Protein AF-0000000079732395 (afdb_homodimer)

Sequence (234 aa):
MSAHPSTSKRAVERDDATDLSASEFLDLFGDEYTRQVFEVVAEQPRSGRAVAEAADISRTTAYRRLNDLRDVGLVRSEITLCRDGHHREQFEAVSTSFSISLDGDGIETRVRDGGRSMSAHPSTSKRAVERDDATDLSASEFLDLFGDEYTRQVFEVVAEQPRSGRAVAEAADISRTTAYRRLNDLRDVGLVRSEITLCRDGHHREQFEAVSTSFSISLDGDGIETRVRDGGRS

Foldseek 3Di:
DPPPPPPPPPPPPCLCFLPQWPVNVCVLVVDPLLVLLQVQQAVDKDFLVVSCVNSVHDSVSSVVSQVSCVVSPQKDWDWDQDPVRDTTIIIHGFDWDKDWDDDPVHTGIDIGRPPDD/DPPPPPPPPPPPPCLCFLPQWPVNVCVLVVDPLLVLLQVQQAVDKDFLVVSCVNSVHDSVSSVVSQVSCVVSPQKDWDWDQDPVRDTTIIIHGFDWDKDWDDDPVHTGIDIGRPPDD

Nearest PDB structures (foldseek):
  2p4w-assembly1_A  TM=8.153E-01  e=2.182E-05  Pyrococcus furiosus
  3r0a-assembly1_A  TM=7.841E-01  e=1.670E-03  Methanosarcina mazei
  4omz-assembly2_C  TM=8.771E-01  e=2.873E-03  Sinorhizobium fredii
  2cwe-assembly1_A  TM=8.323E-01  e=6.678E-03  Pyrococcus horikoshii OT3
  4zzl-assembly1_A  TM=7.409E-01  e=7.001E-02  Pseudomonas aeruginosa

Secondary structure (DSSP, 8-state):
---------------------HHHHHHHHTSHHHHHHHHHHHHS-EEHHHHHHHHTS-HHHHHHHHHHHHHTTSEEEEEEE-TTS-EEEEEEEPPEEEEEEEETTEEEEEEEE----/---------------------HHHHHHHHTSHHHHHHHHHHHHS-EEHHHHHHHHTS-HHHHHHHHHHHHHTTSEEEEEEE-TTS-EEEEEEEPPEEEEEEEETTEEEEEEEE----

InterPro domains:
  IPR011991 ArsR-like helix-turn-helix domain [cd00090] (26-78)
  IPR036388 Winged helix-like DNA-binding domain superfamily [G3DSA:1.10.10.10] (21-105)
  IPR036390 Winged helix DNA-binding domain superfamily [SSF46785] (20-79)

pLDDT: mean 83.99, std 19.86, range [33.97, 98.75]

Solvent-accessible surface area (backbone atoms only — not comparable to full-atom values): 12870 Å² total; per-residue (Å²): 135,81,77,71,76,78,74,72,71,67,71,67,70,71,70,72,28,55,85,64,46,40,66,58,48,31,53,51,50,34,32,65,66,39,45,43,50,46,43,55,22,23,66,42,72,32,32,58,65,54,44,8,62,75,60,70,50,51,55,69,60,36,46,53,42,50,48,57,35,32,74,63,59,45,26,46,72,46,78,39,80,40,95,87,70,47,74,41,61,30,32,32,50,45,47,32,32,39,34,38,38,36,35,65,92,28,77,44,52,48,54,46,54,53,66,87,120,135,81,77,71,76,76,76,72,74,70,71,66,70,71,69,71,29,56,86,64,46,40,67,58,49,29,54,51,50,34,32,64,64,38,46,44,50,47,44,54,22,23,66,42,71,34,33,56,64,56,43,8,60,74,57,70,49,52,53,69,60,37,44,52,44,49,48,56,36,32,74,63,60,45,26,47,72,48,80,38,81,40,95,87,70,47,75,42,59,28,32,32,49,45,49,33,33,38,31,38,39,37,37,65,91,29,77,44,54,47,52,47,51,54,65,87,121

Structure (mmCIF, N/CA/C/O backbone):
data_AF-0000000079732395-model_v1
#
loop_
_entity.id
_entity.type
_entity.pdbx_description
1 polymer 'ArsR family transcriptional regulator'
#
loop_
_atom_site.group_PDB
_atom_site.id
_atom_site.type_symbol
_atom_site.label_atom_id
_atom_site.label_alt_id
_atom_site.label_comp_id
_atom_site.label_asym_id
_atom_site.label_entity_id
_atom_site.label_seq_id
_atom_site.pdbx_PDB_ins_code
_atom_site.Cartn_x
_atom_site.Cartn_y
_atom_site.Cartn_z
_atom_site.occupancy
_atom_site.B_iso_or_equiv
_atom_site.auth_seq_id
_atom_site.auth_comp_id
_atom_site.auth_asym_id
_atom_site.auth_atom_id
_atom_site.pdbx_PDB_model_num
ATOM 1 N N . MET A 1 1 ? -50.312 27.359 -14.508 1 39.81 1 MET A N 1
ATOM 2 C CA . MET A 1 1 ? -49.344 27.312 -13.406 1 39.81 1 MET A CA 1
ATOM 3 C C . MET A 1 1 ? -48.281 26.25 -13.648 1 39.81 1 MET A C 1
ATOM 5 O O . MET A 1 1 ? -48.594 25.047 -13.602 1 39.81 1 MET A O 1
ATOM 9 N N . SER A 1 2 ? -47.312 26.516 -14.578 1 40.66 2 SER A N 1
ATOM 10 C CA . SER A 1 2 ? -46.219 25.734 -15.141 1 40.66 2 SER A CA 1
ATOM 11 C C . SER A 1 2 ? -45.219 25.328 -14.062 1 40.66 2 SER A C 1
ATOM 13 O O . SER A 1 2 ? -44.594 26.188 -13.445 1 40.66 2 SER A O 1
ATOM 15 N N . ALA A 1 3 ? -45.562 24.328 -13.25 1 48.03 3 ALA A N 1
ATOM 16 C CA . ALA A 1 3 ? -44.656 23.75 -12.266 1 48.03 3 ALA A CA 1
ATOM 17 C C . ALA A 1 3 ? -43.281 23.438 -12.883 1 48.03 3 ALA A C 1
ATOM 19 O O . ALA A 1 3 ? -43.219 22.688 -13.859 1 48.03 3 ALA A O 1
ATOM 20 N N . HIS A 1 4 ? -42.406 24.516 -12.898 1 51.91 4 HIS A N 1
ATOM 21 C CA . HIS A 1 4 ? -41.031 24.297 -13.352 1 51.91 4 HIS A CA 1
ATOM 22 C C . HIS A 1 4 ? -40.406 23.094 -12.672 1 51.91 4 HIS A C 1
ATOM 24 O O . HIS A 1 4 ? -40.5 22.938 -11.453 1 51.91 4 HIS A O 1
ATOM 30 N N . PRO A 1 5 ? -40.312 21.906 -13.305 1 50.19 5 PRO A N 1
ATOM 31 C CA . PRO A 1 5 ? -39.656 20.766 -12.664 1 50.19 5 PRO A CA 1
ATOM 32 C C . PRO A 1 5 ? -38.312 21.125 -12.023 1 50.19 5 PRO A C 1
ATOM 34 O O . PRO A 1 5 ? -37.625 22.031 -12.492 1 50.19 5 PRO A O 1
ATOM 37 N N . SER A 1 6 ? -38.281 21.312 -10.656 1 46.28 6 SER A N 1
ATOM 38 C CA . SER A 1 6 ? -37.062 21.438 -9.883 1 46.28 6 SER A CA 1
ATOM 39 C C . SER A 1 6 ? -35.969 20.5 -10.398 1 46.28 6 SER A C 1
ATOM 41 O O . SER A 1 6 ? -36.156 19.281 -10.414 1 46.28 6 SER A O 1
ATOM 43 N N . THR A 1 7 ? -35.312 20.844 -11.5 1 42.81 7 THR A N 1
ATOM 44 C CA . THR A 1 7 ? -34.125 20.109 -11.898 1 42.81 7 THR A CA 1
ATOM 45 C C . THR A 1 7 ? -33.219 19.844 -10.688 1 42.81 7 THR A C 1
ATOM 47 O O . THR A 1 7 ? -32.75 20.797 -10.062 1 42.81 7 THR A O 1
ATOM 50 N N . SER A 1 8 ? -33.562 18.875 -9.859 1 45.22 8 SER A N 1
ATOM 51 C CA . SER A 1 8 ? -32.688 18.391 -8.812 1 45.22 8 SER A CA 1
ATOM 52 C C . SER A 1 8 ? -31.234 18.375 -9.281 1 45.22 8 SER A C 1
ATOM 54 O O . SER A 1 8 ? -30.906 17.688 -10.258 1 45.22 8 SER A O 1
ATOM 56 N N . LYS A 1 9 ? -30.594 19.531 -9.336 1 40.88 9 LYS A N 1
ATOM 57 C CA . LYS A 1 9 ? -29.141 19.531 -9.484 1 40.88 9 LYS A CA 1
ATOM 58 C C . LYS A 1 9 ? -28.5 18.375 -8.703 1 40.88 9 LYS A C 1
ATOM 60 O O . LYS A 1 9 ? -28.609 18.312 -7.477 1 40.88 9 LYS A O 1
ATOM 65 N N . ARG A 1 10 ? -28.734 17.203 -9.156 1 35.31 10 ARG A N 1
ATOM 66 C CA . ARG A 1 10 ? -27.922 16.141 -8.578 1 35.31 10 ARG A CA 1
ATOM 67 C C . ARG A 1 10 ? -26.516 16.625 -8.25 1 35.31 10 ARG A C 1
ATOM 69 O O . ARG A 1 10 ? -25.797 17.078 -9.133 1 35.31 10 ARG A O 1
ATOM 76 N N . ALA A 1 11 ? -26.25 17.328 -7.094 1 39.06 11 ALA A N 1
ATOM 77 C CA . ALA A 1 11 ? -24.891 17.562 -6.582 1 39.06 11 ALA A CA 1
ATOM 78 C C . ALA A 1 11 ? -23.922 16.484 -7.098 1 39.06 11 ALA A C 1
ATOM 80 O O . ALA A 1 11 ? -24.125 15.297 -6.863 1 39.06 11 ALA A O 1
ATOM 81 N N . VAL A 1 12 ? -23.641 16.578 -8.328 1 36.03 12 VAL A N 1
ATOM 82 C CA . VAL A 1 12 ? -22.516 15.75 -8.734 1 36.03 12 VAL A CA 1
ATOM 83 C C . VAL A 1 12 ? -21.516 15.633 -7.578 1 36.03 12 VAL A C 1
ATOM 85 O O . VAL A 1 12 ? -21.031 16.641 -7.062 1 36.03 12 VAL A O 1
ATOM 88 N N . GLU A 1 13 ? -21.859 14.891 -6.488 1 42.84 13 GLU A N 1
ATOM 89 C CA . GLU A 1 13 ? -20.766 14.555 -5.582 1 42.84 13 GLU A CA 1
ATOM 90 C C . GLU A 1 13 ? -19.406 14.664 -6.285 1 42.84 13 GLU A C 1
ATOM 92 O O . GLU A 1 13 ? -19.203 14.047 -7.328 1 42.84 13 GLU A O 1
ATOM 97 N N . ARG A 1 14 ? -19.078 15.875 -6.668 1 38.56 14 ARG A N 1
ATOM 98 C CA . ARG A 1 14 ? -17.703 15.992 -7.141 1 38.56 14 ARG A CA 1
ATOM 99 C C . ARG A 1 14 ? -16.797 14.977 -6.453 1 38.56 14 ARG A C 1
ATOM 101 O O . ARG A 1 14 ? -16.719 14.938 -5.223 1 38.56 14 ARG A O 1
ATOM 108 N N . ASP A 1 15 ? -16.891 13.68 -6.746 1 45.56 15 ASP A N 1
ATOM 109 C CA . ASP A 1 15 ? -15.859 12.703 -6.402 1 45.56 15 ASP A CA 1
ATOM 110 C C . ASP A 1 15 ? -14.477 13.336 -6.469 1 45.56 15 ASP A C 1
ATOM 112 O O . ASP A 1 15 ? -13.82 13.312 -7.516 1 45.56 15 ASP A O 1
ATOM 116 N N . ASP A 1 16 ? -14.352 14.594 -6.039 1 51.34 16 ASP A N 1
ATOM 117 C CA . ASP A 1 16 ? -13 15.148 -5.953 1 51.34 16 ASP A CA 1
ATOM 118 C C . ASP A 1 16 ? -12 14.078 -5.516 1 51.34 16 ASP A C 1
ATOM 120 O O . ASP A 1 16 ? -11.32 14.242 -4.496 1 51.34 16 ASP A O 1
ATOM 124 N N . ALA A 1 17 ? -12.336 12.875 -5.895 1 56.53 17 ALA A N 1
ATOM 125 C CA . ALA A 1 17 ? -11.531 11.68 -5.633 1 56.53 17 ALA A CA 1
ATOM 126 C C . ALA A 1 17 ? -10.109 11.859 -6.141 1 56.53 17 ALA A C 1
ATOM 128 O O . ALA A 1 17 ? -9.883 12.461 -7.191 1 56.53 17 ALA A O 1
ATOM 129 N N . THR A 1 18 ? -9.219 12.133 -5.152 1 67.94 18 THR A N 1
ATOM 130 C CA . THR A 1 18 ? -7.836 12.008 -5.605 1 67.94 18 THR A CA 1
ATOM 131 C C . THR A 1 18 ? -7.723 10.945 -6.695 1 67.94 18 THR A C 1
ATOM 133 O O . THR A 1 18 ? -8.344 9.883 -6.605 1 67.94 18 THR A O 1
ATOM 136 N N . ASP A 1 19 ? -7.305 11.352 -7.852 1 78.62 19 ASP A N 1
ATOM 137 C CA . ASP A 1 19 ? -7.059 10.438 -8.969 1 78.62 19 ASP A CA 1
ATOM 138 C C . ASP A 1 19 ? -5.805 9.609 -8.727 1 78.62 19 ASP A C 1
ATOM 140 O O . ASP A 1 19 ? -5 9.414 -9.641 1 78.62 19 ASP A O 1
ATOM 144 N N . LEU A 1 20 ? -5.652 9.289 -7.586 1 88.12 20 LEU A N 1
ATOM 145 C CA . LEU A 1 20 ? -4.469 8.531 -7.199 1 88.12 20 LEU A CA 1
ATOM 146 C C . LEU A 1 20 ? -4.59 7.07 -7.629 1 88.12 20 LEU A C 1
ATOM 148 O O . LEU A 1 20 ? -5.574 6.406 -7.309 1 88.12 20 LEU A O 1
ATOM 152 N N . SER A 1 21 ? -3.641 6.602 -8.492 1 91.31 21 SER A N 1
ATOM 153 C CA . SER A 1 21 ? -3.643 5.203 -8.914 1 91.31 21 SER A CA 1
ATOM 154 C C . SER A 1 21 ? -3.271 4.281 -7.754 1 91.31 21 SER A C 1
ATOM 156 O O . SER A 1 21 ? -2.73 4.734 -6.742 1 91.31 21 SER A O 1
ATOM 158 N N . ALA A 1 22 ? -3.578 3.086 -7.961 1 92.62 22 ALA A N 1
ATOM 159 C CA . ALA A 1 22 ? -3.201 2.098 -6.953 1 92.62 22 ALA A CA 1
ATOM 160 C C . ALA A 1 22 ? -1.688 2.051 -6.77 1 92.62 22 ALA A C 1
ATOM 162 O O . ALA A 1 22 ? -1.193 1.996 -5.641 1 92.62 22 ALA A O 1
ATOM 163 N N . SER A 1 23 ? -0.987 2.062 -7.898 1 93.44 23 SER A N 1
ATOM 164 C CA . SER A 1 23 ? 0.47 2.004 -7.84 1 93.44 23 SER A CA 1
ATOM 165 C C . SER A 1 23 ? 1.043 3.215 -7.109 1 93.44 23 SER A C 1
ATOM 167 O O . SER A 1 23 ? 1.966 3.08 -6.305 1 93.44 23 SER A O 1
ATOM 169 N N . GLU A 1 24 ? 0.528 4.371 -7.402 1 93.5 24 GLU A N 1
ATOM 170 C CA . GLU A 1 24 ? 0.982 5.582 -6.727 1 93.5 24 GLU A CA 1
ATOM 171 C C . GLU A 1 24 ? 0.73 5.504 -5.223 1 93.5 24 GLU A C 1
ATOM 173 O O . GLU A 1 24 ? 1.591 5.875 -4.422 1 93.5 24 GLU A O 1
ATOM 178 N N . PHE A 1 25 ? -0.445 5.066 -4.898 1 94.5 25 PHE A N 1
ATOM 179 C CA . PHE A 1 25 ? -0.803 4.914 -3.492 1 94.5 25 PHE A CA 1
ATOM 180 C C . PHE A 1 25 ? 0.144 3.947 -2.795 1 94.5 25 PHE A C 1
ATOM 182 O O . PHE A 1 25 ? 0.668 4.25 -1.721 1 94.5 25 PHE A O 1
ATOM 189 N N . LEU A 1 26 ? 0.359 2.84 -3.43 1 96.38 26 LEU A N 1
ATOM 190 C CA . LEU A 1 26 ? 1.192 1.799 -2.838 1 96.38 26 LEU A CA 1
ATOM 191 C C . LEU A 1 26 ? 2.646 2.248 -2.758 1 96.38 26 LEU A C 1
ATOM 193 O O . LEU A 1 26 ? 3.359 1.898 -1.812 1 96.38 26 LEU A O 1
ATOM 197 N N . ASP A 1 27 ? 3.1 3.02 -3.66 1 96.38 27 ASP A N 1
ATOM 198 C CA . ASP A 1 27 ? 4.441 3.592 -3.609 1 96.38 27 ASP A CA 1
ATOM 199 C C . ASP A 1 27 ? 4.59 4.543 -2.424 1 96.38 27 ASP A C 1
ATOM 201 O O . ASP A 1 27 ? 5.582 4.484 -1.696 1 96.38 27 ASP A O 1
ATOM 205 N N . LEU A 1 28 ? 3.605 5.348 -2.297 1 96.5 28 LEU A N 1
ATOM 206 C CA . LEU A 1 28 ? 3.648 6.367 -1.256 1 96.5 28 LEU A CA 1
ATOM 207 C C . LEU A 1 28 ? 3.607 5.734 0.13 1 96.5 28 LEU A C 1
ATOM 209 O O . LEU A 1 28 ? 4.469 6.008 0.97 1 96.5 28 LEU A O 1
ATOM 213 N N . PHE A 1 29 ? 2.721 4.855 0.38 1 96.5 29 PHE A N 1
ATOM 214 C CA . PHE A 1 29 ? 2.486 4.359 1.731 1 96.5 29 PHE A CA 1
ATOM 215 C C . PHE A 1 29 ? 3.299 3.1 1.996 1 96.5 29 PHE A C 1
ATOM 217 O O . PHE A 1 29 ? 3.385 2.639 3.137 1 96.5 29 PHE A O 1
ATOM 224 N N . GLY A 1 30 ? 3.811 2.539 0.913 1 97.38 30 GLY A N 1
ATOM 225 C CA . GLY A 1 30 ? 4.812 1.507 1.139 1 97.38 30 GLY A CA 1
ATOM 226 C C . GLY A 1 30 ? 6.031 2.014 1.881 1 97.38 30 GLY A C 1
ATOM 227 O O . GLY A 1 30 ? 6.781 1.226 2.463 1 97.38 30 GLY A O 1
ATOM 228 N N . ASP A 1 31 ? 6.215 3.271 1.863 1 97.62 31 ASP A N 1
ATOM 229 C CA . ASP A 1 31 ? 7.289 3.936 2.6 1 97.62 31 ASP A CA 1
ATOM 230 C C . ASP A 1 31 ? 6.91 4.125 4.066 1 97.62 31 ASP A C 1
ATOM 232 O O . ASP A 1 31 ? 5.902 4.758 4.379 1 97.62 31 ASP A O 1
ATOM 236 N N . GLU A 1 32 ? 7.707 3.609 4.898 1 96.5 32 GLU A N 1
ATOM 237 C CA . GLU A 1 32 ? 7.414 3.67 6.324 1 96.5 32 GLU A CA 1
ATOM 238 C C . GLU A 1 32 ? 7.398 5.109 6.824 1 96.5 32 GLU A C 1
ATOM 240 O O . GLU A 1 32 ? 6.605 5.465 7.699 1 96.5 32 GLU A O 1
ATOM 245 N N . TYR A 1 33 ? 8.273 5.898 6.336 1 97.75 33 TYR A N 1
ATOM 246 C CA . TYR A 1 33 ? 8.32 7.281 6.793 1 97.75 33 TYR A CA 1
ATOM 247 C C . TYR A 1 33 ? 7.074 8.039 6.355 1 97.75 33 TYR A C 1
ATOM 249 O O . TYR A 1 33 ? 6.598 8.93 7.066 1 97.75 33 TYR A O 1
ATOM 257 N N . THR A 1 34 ? 6.562 7.727 5.152 1 97.88 34 THR A N 1
ATOM 258 C CA . THR A 1 34 ? 5.289 8.312 4.734 1 97.88 34 THR A CA 1
ATOM 259 C C . THR A 1 34 ? 4.184 7.961 5.727 1 97.88 34 THR A C 1
ATOM 261 O O . THR A 1 34 ? 3.404 8.828 6.125 1 97.88 34 THR A O 1
ATOM 264 N N . ARG A 1 35 ? 4.156 6.738 6.125 1 97.06 35 ARG A N 1
ATOM 265 C CA . ARG A 1 35 ? 3.139 6.312 7.078 1 97.06 35 ARG A CA 1
ATOM 266 C C . ARG A 1 35 ? 3.307 7.027 8.414 1 97.06 35 ARG A C 1
ATOM 268 O O . ARG A 1 35 ? 2.326 7.477 9.008 1 97.06 35 ARG A O 1
ATOM 275 N N . GLN A 1 36 ? 4.48 7.16 8.883 1 96.75 36 GLN A N 1
ATOM 276 C CA . GLN A 1 36 ? 4.77 7.828 10.148 1 96.75 36 GLN A CA 1
ATOM 277 C C . GLN A 1 36 ? 4.375 9.297 10.094 1 96.75 36 GLN A C 1
ATOM 279 O O . GLN A 1 36 ? 3.715 9.805 11 1 96.75 36 GLN A O 1
ATOM 284 N N . VAL A 1 37 ? 4.832 9.891 9.062 1 98.06 37 VAL A N 1
ATOM 285 C CA . VAL A 1 37 ? 4.562 11.312 8.867 1 98.06 37 VAL A CA 1
ATOM 286 C C . VAL A 1 37 ? 3.057 11.547 8.781 1 98.06 37 VAL A C 1
ATOM 288 O O . VAL A 1 37 ? 2.527 12.461 9.406 1 98.06 37 VAL A O 1
ATOM 291 N N . PHE A 1 38 ? 2.383 10.711 8.047 1 97.44 38 PHE A N 1
ATOM 292 C CA . PHE A 1 38 ? 0.938 10.852 7.914 1 97.44 38 PHE A CA 1
ATOM 293 C C . PHE A 1 38 ? 0.253 10.703 9.266 1 97.44 38 PHE A C 1
ATOM 295 O O . PHE A 1 38 ? -0.637 11.484 9.602 1 97.44 38 PHE A O 1
ATOM 302 N N . GLU A 1 39 ? 0.625 9.711 10.031 1 96.81 39 GLU A N 1
ATOM 303 C CA . GLU A 1 39 ? 0.015 9.477 11.336 1 96.81 39 GLU A CA 1
ATOM 304 C C . GLU A 1 39 ? 0.181 10.688 12.25 1 96.81 39 GLU A C 1
ATOM 306 O O . GLU A 1 39 ? -0.739 11.047 12.984 1 96.81 39 GLU A O 1
ATOM 311 N N . VAL A 1 40 ? 1.33 11.305 12.203 1 97.25 40 VAL A N 1
ATOM 312 C CA . VAL A 1 40 ? 1.633 12.461 13.047 1 97.25 40 VAL A CA 1
ATOM 313 C C . VAL A 1 40 ? 0.698 13.609 12.688 1 97.25 40 VAL A C 1
ATOM 315 O O . VAL A 1 40 ? 0.127 14.25 13.578 1 97.25 40 VAL A O 1
ATOM 318 N N . VAL A 1 41 ? 0.461 13.852 11.391 1 97.12 41 VAL A N 1
ATOM 319 C CA . VAL A 1 41 ? -0.352 14.984 10.984 1 97.12 41 VAL A CA 1
ATOM 320 C C . VAL A 1 41 ? -1.833 14.625 11.062 1 97.12 41 VAL A C 1
ATOM 322 O O . VAL A 1 41 ? -2.697 15.5 11.047 1 97.12 41 VAL A O 1
ATOM 325 N N . ALA A 1 42 ? -2.131 13.359 11.039 1 95.94 42 ALA A N 1
ATOM 326 C CA . ALA A 1 42 ? -3.51 12.914 11.219 1 95.94 42 ALA A CA 1
ATOM 327 C C . ALA A 1 42 ? -3.992 13.18 12.641 1 95.94 42 ALA A C 1
ATOM 329 O O . ALA A 1 42 ? -5.176 13.453 12.859 1 95.94 42 ALA A O 1
ATOM 330 N N . GLU A 1 43 ? -3.104 13.07 13.578 1 95.31 43 GLU A N 1
ATOM 331 C CA . GLU A 1 43 ? -3.441 13.32 14.977 1 95.31 43 GLU A CA 1
ATOM 332 C C . GLU A 1 43 ? -3.844 14.781 15.195 1 95.31 43 GLU A C 1
ATOM 334 O O . GLU A 1 43 ? -4.836 15.055 15.867 1 95.31 43 GLU A O 1
ATOM 339 N N . GLN A 1 44 ? -3.084 15.664 14.703 1 95.19 44 GLN A N 1
ATOM 340 C CA . GLN A 1 44 ? -3.328 17.094 14.773 1 95.19 44 GLN A CA 1
ATOM 341 C C . GLN A 1 44 ? -2.436 17.859 13.789 1 95.19 44 GLN A C 1
ATOM 343 O O . GLN A 1 44 ? -1.38 17.359 13.391 1 95.19 44 GLN A O 1
ATOM 348 N N . PRO A 1 45 ? -2.879 19.062 13.422 1 95.75 45 PRO A N 1
ATOM 349 C CA . PRO A 1 45 ? -2.008 19.875 12.578 1 95.75 45 PRO A CA 1
ATOM 350 C C . PRO A 1 45 ? -0.667 20.188 13.234 1 95.75 45 PRO A C 1
ATOM 352 O O . PRO A 1 45 ? -0.61 20.422 14.445 1 95.75 45 PRO A O 1
ATOM 355 N N . ARG A 1 46 ? 0.427 20.125 12.445 1 96.69 46 ARG A N 1
ATOM 356 C CA . ARG A 1 46 ? 1.766 20.375 12.977 1 96.69 46 ARG A CA 1
ATOM 357 C C . ARG A 1 46 ? 2.643 21.078 11.938 1 96.69 46 ARG A C 1
ATOM 359 O O . ARG A 1 46 ? 2.432 20.922 10.734 1 96.69 46 ARG A O 1
ATOM 366 N N . SER A 1 47 ? 3.594 21.891 12.492 1 96.75 47 SER A N 1
ATOM 367 C CA . SER A 1 47 ? 4.633 22.406 11.609 1 96.75 47 SER A CA 1
ATOM 368 C C . SER A 1 47 ? 5.555 21.297 11.125 1 96.75 47 SER A C 1
ATOM 370 O O . SER A 1 47 ? 5.633 20.234 11.742 1 96.75 47 SER A O 1
ATOM 372 N N . GLY A 1 48 ? 6.27 21.562 9.992 1 97.5 48 GLY A N 1
ATOM 373 C CA . GLY A 1 48 ? 7.238 20.594 9.508 1 97.5 48 GLY A CA 1
ATOM 374 C C . GLY A 1 48 ? 8.266 20.203 10.555 1 97.5 48 GLY A C 1
ATOM 375 O O . GLY A 1 48 ? 8.633 19.031 10.664 1 97.5 48 GLY A O 1
ATOM 376 N N . ARG A 1 49 ? 8.656 21.156 11.352 1 97.06 49 ARG A N 1
ATOM 377 C CA . ARG A 1 49 ? 9.609 20.906 12.422 1 97.06 49 ARG A CA 1
ATOM 378 C C . ARG A 1 49 ? 9.016 19.969 13.469 1 97.06 49 ARG A C 1
ATOM 380 O O . ARG A 1 49 ? 9.672 19.031 13.922 1 97.06 49 ARG A O 1
ATOM 387 N N . ALA A 1 50 ? 7.832 20.281 13.859 1 97.5 50 ALA A N 1
ATOM 388 C CA . ALA A 1 50 ? 7.141 19.469 14.859 1 97.5 50 ALA A CA 1
ATOM 389 C C . ALA A 1 50 ? 6.906 18.047 14.344 1 97.5 50 ALA A C 1
ATOM 391 O O . ALA A 1 50 ? 6.977 17.094 15.109 1 97.5 50 ALA A O 1
ATOM 392 N N . VAL A 1 51 ? 6.637 17.922 13.07 1 98.44 51 VAL A N 1
ATOM 393 C CA . VAL A 1 51 ? 6.449 16.609 12.461 1 98.44 51 VAL A CA 1
ATOM 394 C C . VAL A 1 51 ? 7.746 15.797 12.547 1 98.44 51 VAL A C 1
ATOM 396 O O . VAL A 1 51 ? 7.734 14.633 12.938 1 98.44 51 VAL A O 1
ATOM 399 N N . ALA A 1 52 ? 8.828 16.438 12.18 1 98.75 52 ALA A N 1
ATOM 400 C CA . ALA A 1 52 ? 10.133 15.781 12.211 1 98.75 52 ALA A CA 1
ATOM 401 C C . ALA A 1 52 ? 10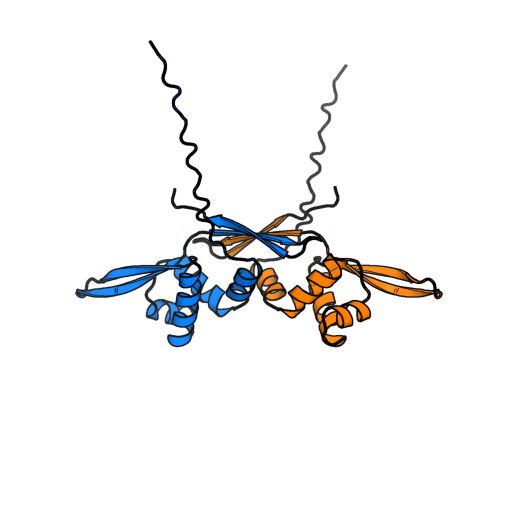.445 15.266 13.617 1 98.75 52 ALA A C 1
ATOM 403 O O . ALA A 1 52 ? 10.891 14.125 13.781 1 98.75 52 ALA A O 1
ATOM 404 N N . GLU A 1 53 ? 10.156 16.047 14.609 1 98.5 53 GLU A N 1
ATOM 405 C CA . GLU A 1 53 ? 10.414 15.688 16 1 98.5 53 GLU A CA 1
ATOM 406 C C . GLU A 1 53 ? 9.516 14.531 16.453 1 98.5 53 GLU A C 1
ATOM 408 O O . GLU A 1 53 ? 10 13.547 17.016 1 98.5 53 GLU A O 1
ATOM 413 N N . ALA A 1 54 ? 8.281 14.633 16.156 1 98.19 54 ALA A N 1
ATOM 414 C CA . ALA A 1 54 ? 7.312 13.641 16.594 1 98.19 54 ALA A CA 1
ATOM 415 C C . ALA A 1 54 ? 7.559 12.297 15.914 1 98.19 54 ALA A C 1
ATOM 417 O O . ALA A 1 54 ? 7.387 11.242 16.531 1 98.19 54 ALA A O 1
ATOM 418 N N . ALA A 1 55 ? 7.922 12.297 14.633 1 97.81 55 ALA A N 1
ATOM 419 C CA . ALA A 1 55 ? 8.164 11.078 13.867 1 97.81 55 ALA A CA 1
ATOM 420 C C . ALA A 1 55 ? 9.594 10.57 14.078 1 97.81 55 ALA A C 1
ATOM 422 O O . ALA A 1 55 ? 9.945 9.484 13.617 1 97.81 55 ALA A O 1
ATOM 423 N N . ASP A 1 56 ? 10.391 11.336 14.719 1 98.06 56 ASP A N 1
ATOM 424 C CA . ASP A 1 56 ? 11.789 11.008 15 1 98.06 56 ASP A CA 1
ATOM 425 C C . ASP A 1 56 ? 12.57 10.781 13.711 1 98.06 56 ASP A C 1
ATOM 427 O O . ASP A 1 56 ? 13.234 9.758 13.555 1 98.06 56 ASP A O 1
ATOM 431 N N . ILE A 1 57 ? 12.492 11.641 12.766 1 98.25 57 ILE A N 1
ATOM 432 C CA . ILE A 1 57 ? 13.211 11.648 11.492 1 98.25 57 ILE A CA 1
ATOM 433 C C . ILE A 1 57 ? 13.789 13.039 11.242 1 98.25 57 ILE A C 1
ATOM 435 O O . ILE A 1 57 ? 13.508 13.984 11.984 1 98.25 57 ILE A O 1
ATOM 439 N N . SER A 1 58 ? 14.656 13.133 10.266 1 98.5 58 SER A N 1
ATOM 440 C CA . SER A 1 58 ? 15.25 14.422 9.93 1 98.5 58 SER A CA 1
ATOM 441 C C . SER A 1 58 ? 14.211 15.375 9.336 1 98.5 58 SER A C 1
ATOM 443 O O . SER A 1 58 ? 13.219 14.93 8.75 1 98.5 58 SER A O 1
ATOM 445 N N . ARG A 1 59 ? 14.453 16.656 9.461 1 98.25 59 ARG A N 1
ATOM 446 C CA . ARG A 1 59 ? 13.578 17.672 8.852 1 98.25 59 ARG A CA 1
ATOM 447 C C . ARG A 1 59 ? 13.508 17.484 7.34 1 98.25 59 ARG A C 1
ATOM 449 O O . ARG A 1 59 ? 12.445 17.641 6.738 1 98.25 59 ARG A O 1
ATOM 456 N N . THR A 1 60 ? 14.633 17.188 6.773 1 98.5 60 THR A N 1
ATOM 457 C CA . THR A 1 60 ? 14.664 16.969 5.332 1 98.5 60 THR A CA 1
ATOM 458 C C . THR A 1 60 ? 13.719 15.836 4.938 1 98.5 60 THR A C 1
ATOM 460 O O . THR A 1 60 ? 12.914 15.984 4.02 1 98.5 60 THR A O 1
ATOM 463 N N . THR A 1 61 ? 13.773 14.695 5.613 1 98.56 61 THR A N 1
ATOM 464 C CA . THR A 1 61 ? 12.914 13.547 5.34 1 98.56 61 THR A CA 1
ATOM 465 C C . THR A 1 61 ? 11.445 13.906 5.566 1 98.56 61 THR A C 1
ATOM 467 O O . THR A 1 61 ? 10.586 13.57 4.742 1 98.56 61 THR A O 1
ATOM 470 N N . ALA A 1 62 ? 11.203 14.602 6.629 1 98.69 62 ALA A N 1
ATOM 471 C CA . ALA A 1 62 ? 9.844 15 6.961 1 98.69 62 ALA A CA 1
ATOM 472 C C . ALA A 1 62 ? 9.242 15.883 5.863 1 98.69 62 ALA A C 1
ATOM 474 O O . ALA A 1 62 ? 8.125 15.641 5.406 1 98.69 62 ALA A O 1
ATOM 475 N N . TYR A 1 63 ? 9.969 16.875 5.449 1 98.38 63 TYR A N 1
ATOM 476 C CA . TYR A 1 63 ? 9.438 17.781 4.445 1 98.38 63 TYR A CA 1
ATOM 477 C C . TYR A 1 63 ? 9.242 17.078 3.111 1 98.38 63 TYR A C 1
ATOM 479 O O . TYR A 1 63 ? 8.258 17.312 2.412 1 98.38 63 TYR A O 1
ATOM 487 N N . ARG A 1 64 ? 10.195 16.203 2.781 1 98.69 64 ARG A N 1
ATOM 488 C CA . ARG A 1 64 ? 10.039 15.461 1.535 1 98.69 64 ARG A CA 1
ATOM 489 C C . ARG A 1 64 ? 8.742 14.656 1.532 1 98.69 64 ARG A C 1
ATOM 491 O O . ARG A 1 64 ? 7.996 14.688 0.553 1 98.69 64 ARG A O 1
ATOM 498 N N . ARG A 1 65 ? 8.453 13.945 2.609 1 98.69 65 ARG A N 1
ATOM 499 C CA . ARG A 1 65 ? 7.254 13.117 2.666 1 98.69 65 ARG A CA 1
ATOM 500 C C . ARG A 1 65 ? 6 13.977 2.781 1 98.69 65 ARG A C 1
ATOM 502 O O . ARG A 1 65 ? 4.949 13.633 2.234 1 98.69 65 ARG A O 1
ATOM 509 N N . LEU A 1 66 ? 6.102 15.117 3.518 1 98.5 66 LEU A N 1
ATOM 510 C CA . LEU A 1 66 ? 4.977 16.047 3.605 1 98.5 66 LEU A CA 1
ATOM 511 C C . LEU A 1 66 ? 4.625 16.609 2.232 1 98.5 66 LEU A C 1
ATOM 513 O O . LEU A 1 66 ? 3.451 16.688 1.871 1 98.5 66 LEU A O 1
ATOM 517 N N . ASN A 1 67 ? 5.648 16.938 1.533 1 98.38 67 ASN A N 1
ATOM 518 C CA . ASN A 1 67 ? 5.418 17.5 0.202 1 98.38 67 ASN A CA 1
ATOM 519 C C . ASN A 1 67 ? 4.867 16.438 -0.754 1 98.38 67 ASN A C 1
ATOM 521 O O . ASN A 1 67 ? 3.977 16.734 -1.556 1 98.38 67 ASN A O 1
ATOM 525 N N . ASP A 1 68 ? 5.406 15.227 -0.758 1 98.06 68 ASP A N 1
ATOM 526 C CA . ASP A 1 68 ? 4.863 14.148 -1.574 1 98.06 68 ASP A CA 1
ATOM 527 C C . ASP A 1 68 ? 3.381 13.93 -1.274 1 98.06 68 ASP A C 1
ATOM 529 O O . ASP A 1 68 ? 2.57 13.797 -2.193 1 98.06 68 ASP A O 1
ATOM 533 N N . LEU A 1 69 ? 3.02 13.875 0.009 1 96.94 69 LEU A N 1
ATOM 534 C CA . LEU A 1 69 ? 1.643 13.672 0.446 1 96.94 69 LEU A CA 1
ATOM 535 C C . LEU A 1 69 ? 0.758 14.836 0.024 1 96.94 69 LEU A C 1
ATOM 537 O O . LEU A 1 69 ? -0.4 14.641 -0.351 1 96.94 69 LEU A O 1
ATOM 541 N N . ARG A 1 70 ? 1.311 16.016 0.132 1 96.56 70 ARG A N 1
ATOM 542 C CA . ARG A 1 70 ? 0.565 17.203 -0.265 1 96.56 70 ARG A CA 1
ATOM 543 C C . ARG A 1 70 ? 0.31 17.219 -1.769 1 96.56 70 ARG A C 1
ATOM 545 O O . ARG A 1 70 ? -0.783 17.562 -2.217 1 96.56 70 ARG A O 1
ATOM 552 N N . ASP A 1 71 ? 1.315 16.812 -2.541 1 95.75 71 ASP A N 1
ATOM 553 C CA . ASP A 1 71 ? 1.222 16.812 -3.998 1 95.75 71 ASP A CA 1
ATOM 554 C C . ASP A 1 71 ? 0.076 15.914 -4.473 1 95.75 71 ASP A C 1
ATOM 556 O O . ASP A 1 71 ? -0.533 16.172 -5.512 1 95.75 71 ASP A O 1
ATOM 560 N N . VAL A 1 72 ? -0.233 14.906 -3.73 1 93.31 72 VAL A N 1
ATOM 561 C CA . VAL A 1 72 ? -1.286 13.984 -4.148 1 93.31 72 VAL A CA 1
ATOM 562 C C . VAL A 1 72 ? -2.572 14.289 -3.383 1 93.31 72 VAL A C 1
ATOM 564 O O . VAL A 1 72 ? -3.541 13.531 -3.453 1 93.31 72 VAL A O 1
ATOM 567 N N . GLY A 1 73 ? -2.586 15.281 -2.592 1 92.69 73 GLY A N 1
ATOM 568 C CA . GLY A 1 73 ? -3.801 15.781 -1.972 1 92.69 73 GLY A CA 1
ATOM 569 C C . GLY A 1 73 ? -4.133 15.094 -0.664 1 92.69 73 GLY A C 1
ATOM 570 O O . GLY A 1 73 ? -5.246 15.219 -0.152 1 92.69 73 GLY A O 1
ATOM 571 N N . LEU A 1 74 ? -3.252 14.383 -0.046 1 94.19 74 LEU A N 1
ATOM 572 C CA . LEU A 1 74 ? -3.52 13.625 1.172 1 94.19 74 LEU A CA 1
ATOM 573 C C . LEU A 1 74 ? -3.127 14.43 2.408 1 94.19 74 LEU A C 1
ATOM 575 O O . LEU A 1 74 ? -3.504 14.078 3.527 1 94.19 74 LEU A O 1
ATOM 579 N N . VAL A 1 75 ? -2.389 15.461 2.166 1 96 75 VAL A N 1
ATOM 580 C CA . VAL A 1 75 ? -2.027 16.453 3.18 1 96 75 VAL A CA 1
ATOM 581 C C . VAL A 1 75 ? -2.24 17.859 2.633 1 96 75 VAL A C 1
ATOM 583 O O . VAL A 1 75 ? -2.033 18.109 1.441 1 96 75 VAL A O 1
ATOM 586 N N . ARG A 1 76 ? -2.654 18.688 3.453 1 96.75 76 ARG A N 1
ATOM 587 C CA . ARG A 1 76 ? -2.744 20.109 3.094 1 96.75 76 ARG A CA 1
ATOM 588 C C . ARG A 1 76 ? -1.975 20.969 4.086 1 96.75 76 ARG A C 1
ATOM 590 O O . ARG A 1 76 ? -1.671 20.531 5.195 1 96.75 76 ARG A O 1
ATOM 597 N N . SER A 1 77 ? -1.626 22.125 3.648 1 96.75 77 SER A N 1
ATOM 598 C CA . SER A 1 77 ? -0.913 23.047 4.527 1 96.75 77 SER A CA 1
ATOM 599 C C . SER A 1 77 ? -1.624 24.391 4.609 1 96.75 77 SER A C 1
ATOM 601 O O . SER A 1 77 ? -2.311 24.797 3.668 1 96.75 77 SER A O 1
ATOM 603 N N . GLU A 1 78 ? -1.507 25.047 5.734 1 94.88 78 GLU A N 1
ATOM 604 C CA . GLU A 1 78 ? -2.039 26.375 5.977 1 94.88 78 GLU A CA 1
ATOM 605 C C . GLU A 1 78 ? -1.059 27.219 6.785 1 94.88 78 GLU A C 1
ATOM 607 O O . GLU A 1 78 ? -0.323 26.703 7.625 1 94.88 78 GLU A O 1
ATOM 612 N N . ILE A 1 79 ? -1.045 28.5 6.434 1 94.12 79 ILE A N 1
ATOM 613 C CA . ILE A 1 79 ? -0.214 29.422 7.203 1 94.12 79 ILE A CA 1
ATOM 614 C C . ILE A 1 79 ? -0.985 29.922 8.422 1 94.12 79 ILE A C 1
ATOM 616 O O . ILE A 1 79 ? -2.109 30.406 8.305 1 94.12 79 ILE A O 1
ATOM 620 N N . THR A 1 80 ? -0.421 29.672 9.477 1 87.94 80 THR A N 1
ATOM 621 C CA . THR A 1 80 ? -1.064 30.094 10.711 1 87.94 80 THR A CA 1
ATOM 622 C C . THR A 1 80 ? -0.238 31.172 11.406 1 87.94 80 THR A C 1
ATOM 624 O O . THR A 1 80 ? 0.994 31.109 11.406 1 87.94 80 THR A O 1
ATOM 627 N N . LEU A 1 81 ? -0.953 32.219 11.867 1 86.94 81 LEU A N 1
ATOM 628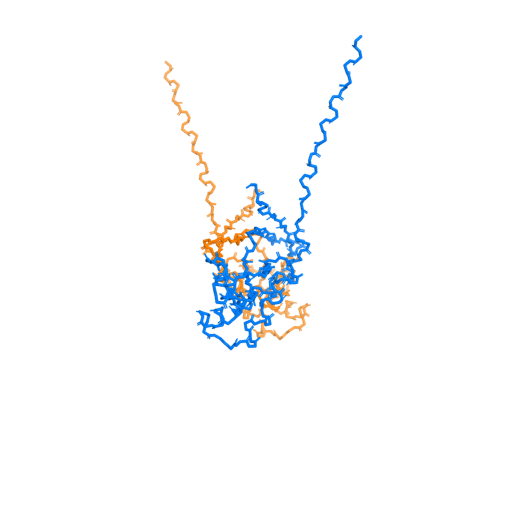 C CA . LEU A 1 81 ? -0.3 33.25 12.672 1 86.94 81 LEU A CA 1
ATOM 629 C C . LEU A 1 81 ? -0.096 32.781 14.102 1 86.94 81 LEU A C 1
ATOM 631 O O . LEU A 1 81 ? -1.017 32.219 14.719 1 86.94 81 LEU A O 1
ATOM 635 N N . CYS A 1 82 ? 1.162 32.719 14.547 1 77.69 82 CYS A N 1
ATOM 636 C CA . CYS A 1 82 ? 1.477 32.25 15.898 1 77.69 82 CYS A CA 1
ATOM 637 C C . CYS A 1 82 ? 1.429 33.438 16.875 1 77.69 82 CYS A C 1
ATOM 639 O O . CYS A 1 82 ? 1.431 34.594 16.469 1 77.69 82 CYS A O 1
ATOM 641 N N . ARG A 1 83 ? 1.224 33.031 18.141 1 79.88 83 ARG A N 1
ATOM 642 C CA . ARG A 1 83 ? 1.126 34.031 19.203 1 79.88 83 ARG A CA 1
ATOM 643 C C . ARG A 1 83 ? 2.354 34.938 19.219 1 79.88 83 ARG A C 1
ATOM 645 O O 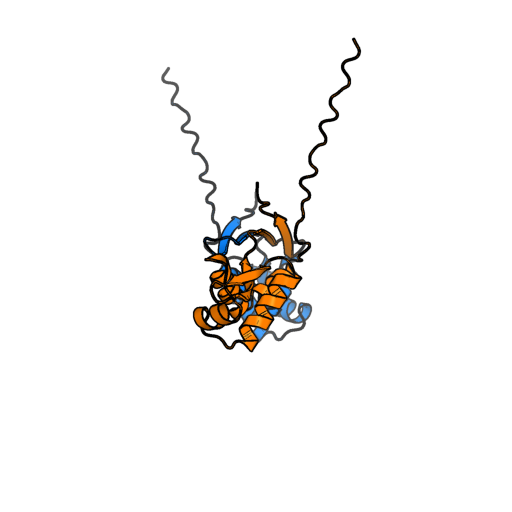. ARG A 1 83 ? 2.264 36.125 19.609 1 79.88 83 ARG A O 1
ATOM 652 N N . ASP A 1 84 ? 3.438 34.5 18.828 1 86.25 84 ASP A N 1
ATOM 653 C CA . ASP A 1 84 ? 4.68 35.25 18.859 1 86.25 84 ASP A CA 1
ATOM 654 C C . ASP A 1 84 ? 4.785 36.188 17.625 1 86.25 84 ASP A C 1
ATOM 656 O O . ASP A 1 84 ? 5.785 36.875 17.453 1 86.25 84 ASP A O 1
ATOM 660 N N . GLY A 1 85 ? 3.699 36.188 16.844 1 86.5 85 GLY A N 1
ATOM 661 C CA . GLY A 1 85 ? 3.646 37.094 15.695 1 86.5 85 GLY A CA 1
ATOM 662 C C . GLY A 1 85 ? 4.234 36.469 14.438 1 86.5 85 GLY A C 1
ATOM 663 O O . GLY A 1 85 ? 4.184 37.062 13.367 1 86.5 85 GLY A O 1
ATOM 664 N N . HIS A 1 86 ? 4.801 35.25 14.586 1 87.06 86 HIS A N 1
ATOM 665 C CA . HIS A 1 86 ? 5.398 34.625 13.414 1 87.06 86 HIS A CA 1
ATOM 666 C C . HIS A 1 86 ? 4.379 33.75 12.672 1 87.06 86 HIS A C 1
ATOM 668 O O . HIS A 1 86 ? 3.453 33.219 13.281 1 87.06 86 HIS A O 1
ATOM 674 N N . HIS A 1 87 ? 4.438 33.906 11.32 1 90.44 87 HIS A N 1
ATOM 675 C CA . HIS A 1 87 ? 3.641 33.031 10.469 1 90.44 87 HIS A CA 1
ATOM 676 C C . HIS A 1 87 ? 4.336 31.672 10.258 1 90.44 87 HIS A C 1
ATOM 678 O O . HIS A 1 87 ? 5.516 31.641 9.898 1 90.44 87 HIS A O 1
ATOM 684 N N . ARG A 1 88 ? 3.648 30.656 10.633 1 91.31 88 ARG A N 1
ATOM 685 C CA . ARG A 1 88 ? 4.215 29.328 10.43 1 91.31 88 ARG A CA 1
ATOM 686 C C . ARG A 1 88 ? 3.271 28.453 9.609 1 91.31 88 ARG A C 1
ATOM 688 O O . ARG A 1 88 ? 2.053 28.516 9.781 1 91.31 88 ARG A O 1
ATOM 695 N N . GLU A 1 89 ? 3.896 27.688 8.75 1 95.25 89 GLU A N 1
ATOM 696 C CA . GLU A 1 89 ? 3.123 26.719 7.973 1 95.25 89 GLU A CA 1
ATOM 697 C C . GLU A 1 89 ? 2.838 25.453 8.789 1 95.25 89 GLU A C 1
ATOM 699 O O . GLU A 1 89 ? 3.734 24.922 9.438 1 95.25 89 GLU A O 1
ATOM 704 N N . GLN A 1 90 ? 1.542 25.125 8.781 1 96.94 90 GLN A N 1
ATOM 705 C CA . GLN A 1 90 ? 1.148 23.875 9.422 1 96.94 90 GLN A CA 1
ATOM 706 C C . GLN A 1 90 ? 0.579 22.891 8.414 1 96.94 90 GLN A C 1
ATOM 708 O O . GLN A 1 90 ? -0.102 23.281 7.465 1 96.94 90 GLN A O 1
ATOM 713 N N . PHE A 1 91 ? 0.854 21.609 8.711 1 97.81 91 PHE A N 1
ATOM 714 C CA . PHE A 1 91 ? 0.362 20.516 7.871 1 97.81 91 PHE A CA 1
ATOM 715 C C . PHE A 1 91 ? -0.722 19.734 8.586 1 97.81 91 PHE A C 1
ATOM 717 O O . PHE A 1 91 ? -0.622 19.484 9.789 1 97.81 91 PHE A O 1
ATOM 724 N N . GLU A 1 92 ? -1.748 19.359 7.816 1 96.25 92 GLU A N 1
ATOM 725 C CA . GLU A 1 92 ? -2.824 18.547 8.359 1 96.25 92 GLU A CA 1
ATOM 726 C C . GLU A 1 92 ? -3.236 17.453 7.371 1 96.25 92 GLU A C 1
ATOM 728 O O . GLU A 1 92 ? -3.23 17.672 6.16 1 96.25 92 GLU A O 1
ATOM 733 N N . ALA A 1 93 ? -3.633 16.328 7.922 1 95.81 93 ALA A N 1
ATOM 734 C CA . ALA A 1 93 ? -4.051 15.211 7.082 1 95.81 93 ALA A CA 1
ATOM 735 C C . ALA A 1 93 ? -5.438 15.453 6.492 1 95.81 93 ALA A C 1
ATOM 737 O O . ALA A 1 93 ? -6.305 16.031 7.148 1 95.81 93 ALA A O 1
ATOM 738 N N . VAL A 1 94 ? -5.562 14.977 5.273 1 92.88 94 VAL A N 1
ATOM 739 C CA . VAL A 1 94 ? -6.879 14.953 4.637 1 92.88 94 VAL A CA 1
ATOM 740 C C . VAL A 1 94 ? -7.488 13.555 4.77 1 92.88 94 VAL A C 1
ATOM 742 O O . VAL A 1 94 ? -6.891 12.57 4.344 1 92.88 94 VAL A O 1
ATOM 745 N N . SER A 1 95 ? -8.664 13.484 5.426 1 90.69 95 SER A N 1
ATOM 746 C CA . SER A 1 95 ? -9.336 12.203 5.578 1 90.69 95 SER A CA 1
ATOM 747 C C . SER A 1 95 ? -9.758 11.633 4.227 1 90.69 95 SER A C 1
ATOM 749 O O . SER A 1 95 ? -10.398 12.328 3.43 1 90.69 95 SER A O 1
ATOM 751 N N . THR A 1 96 ? -9.336 10.391 4.008 1 88.06 96 THR A N 1
ATOM 752 C CA . THR A 1 96 ? -9.625 9.727 2.742 1 88.06 96 THR A CA 1
ATOM 753 C C . THR A 1 96 ? -9.742 8.219 2.936 1 88.06 96 THR A C 1
ATOM 755 O O . THR A 1 96 ? -9.234 7.668 3.916 1 88.06 96 THR A O 1
ATOM 758 N N . SER A 1 97 ? -10.5 7.582 2.021 1 88.94 97 SER A N 1
ATOM 759 C CA . SER A 1 97 ? -10.578 6.129 1.987 1 88.94 97 SER A CA 1
ATOM 760 C C . SER A 1 97 ? -10.188 5.582 0.617 1 88.94 97 SER A C 1
ATOM 762 O O . SER A 1 97 ? -10.562 6.156 -0.412 1 88.94 97 SER A O 1
ATOM 764 N N . PHE A 1 98 ? -9.375 4.535 0.78 1 88 98 PHE A N 1
ATOM 765 C CA . PHE A 1 98 ? -8.93 3.902 -0.453 1 88 98 PHE A CA 1
ATOM 766 C C . PHE A 1 98 ? -9.414 2.461 -0.53 1 88 98 PHE A C 1
ATOM 768 O O . PHE A 1 98 ? -9.32 1.714 0.445 1 88 98 PHE A O 1
ATOM 775 N N . SER A 1 99 ? -9.93 2.121 -1.682 1 89.5 99 SER A N 1
ATOM 776 C CA . SER A 1 99 ? -10.289 0.731 -1.947 1 89.5 99 SER A CA 1
ATOM 777 C C . SER A 1 99 ? -9.461 0.158 -3.092 1 89.5 99 SER A C 1
ATOM 779 O O . SER A 1 99 ? -9.406 0.738 -4.18 1 89.5 99 SER A O 1
ATOM 781 N N . ILE A 1 100 ? -8.805 -0.897 -2.764 1 90.62 100 ILE A N 1
ATOM 782 C CA . ILE A 1 100 ? -7.98 -1.554 -3.773 1 90.62 100 ILE A CA 1
ATOM 783 C C . ILE A 1 100 ? -8.547 -2.938 -4.082 1 90.62 100 ILE A C 1
ATOM 785 O O . ILE A 1 100 ? -8.719 -3.764 -3.184 1 90.62 100 ILE A O 1
ATOM 789 N N . SER A 1 101 ? -8.805 -3.145 -5.332 1 91.38 101 SER A N 1
ATOM 790 C CA . SER A 1 101 ? -9.281 -4.441 -5.801 1 91.38 101 SER A CA 1
ATOM 791 C C . SER A 1 101 ? -8.148 -5.27 -6.398 1 91.38 101 SER A C 1
ATOM 793 O O . SER A 1 101 ? -7.402 -4.785 -7.25 1 91.38 101 SER A O 1
ATOM 795 N N . LEU A 1 102 ? -8.062 -6.43 -5.816 1 91.75 102 LEU A N 1
ATOM 796 C CA . LEU A 1 102 ? -7.121 -7.426 -6.316 1 91.75 102 LEU A CA 1
ATOM 797 C C . LEU A 1 102 ? -7.852 -8.562 -7.023 1 91.75 102 LEU A C 1
ATOM 799 O O . LEU A 1 102 ? -8.484 -9.398 -6.375 1 91.75 102 LEU A O 1
ATOM 803 N N . ASP A 1 103 ? -7.785 -8.586 -8.352 1 89.69 103 ASP A N 1
ATOM 804 C CA . ASP A 1 103 ? -8.508 -9.609 -9.102 1 89.69 103 ASP A CA 1
ATOM 805 C C . ASP A 1 103 ? -7.797 -9.93 -10.414 1 89.69 103 ASP A C 1
ATOM 807 O O . ASP A 1 103 ? -6.621 -9.602 -10.586 1 89.69 103 ASP A O 1
ATOM 811 N N . GLY A 1 104 ? -8.469 -10.703 -11.188 1 85.75 104 GLY A N 1
ATOM 812 C CA . GLY A 1 104 ? -7.871 -11.125 -12.445 1 85.75 104 GLY A CA 1
ATOM 813 C C . GLY A 1 104 ? -7.598 -9.969 -13.383 1 85.75 104 GLY A C 1
ATOM 814 O O . GLY A 1 104 ? -6.828 -10.109 -14.344 1 85.75 104 GLY A O 1
ATOM 815 N N . ASP A 1 105 ? -8.172 -8.82 -13.164 1 82.06 105 ASP A N 1
ATOM 816 C CA . ASP A 1 105 ? -7.965 -7.637 -13.992 1 82.06 105 ASP A CA 1
ATOM 817 C C . ASP A 1 105 ? -6.781 -6.816 -13.477 1 82.06 105 ASP A C 1
ATOM 819 O O . ASP A 1 105 ? -6.355 -5.859 -14.133 1 82.06 105 ASP A O 1
ATOM 823 N N . GLY A 1 106 ? -6.223 -7.316 -12.344 1 84.75 106 GLY A N 1
ATOM 824 C CA . GLY A 1 106 ? -5.062 -6.637 -11.789 1 84.75 106 GLY A CA 1
ATOM 825 C C . GLY A 1 106 ? -5.352 -5.941 -10.469 1 84.75 106 GLY A C 1
ATOM 826 O O . GLY A 1 106 ? -6.113 -6.457 -9.648 1 84.75 106 GLY A O 1
ATOM 827 N N . ILE A 1 107 ? -4.52 -4.855 -10.297 1 90.19 107 ILE A N 1
ATOM 828 C CA . ILE A 1 107 ? -4.641 -4.055 -9.078 1 90.19 107 ILE A CA 1
ATOM 829 C C . ILE A 1 107 ? -5.273 -2.705 -9.414 1 90.19 107 ILE A C 1
ATOM 831 O O . ILE A 1 107 ? -4.656 -1.872 -10.078 1 90.19 107 ILE A O 1
ATOM 835 N N . GLU A 1 108 ? -6.473 -2.477 -8.953 1 86.5 108 GLU A N 1
ATOM 836 C CA . GLU A 1 108 ? -7.188 -1.243 -9.273 1 86.5 108 GLU A CA 1
ATOM 837 C C . GLU A 1 108 ? -7.605 -0.51 -8 1 86.5 108 GLU A C 1
ATOM 839 O O . GLU A 1 108 ? -7.887 -1.139 -6.977 1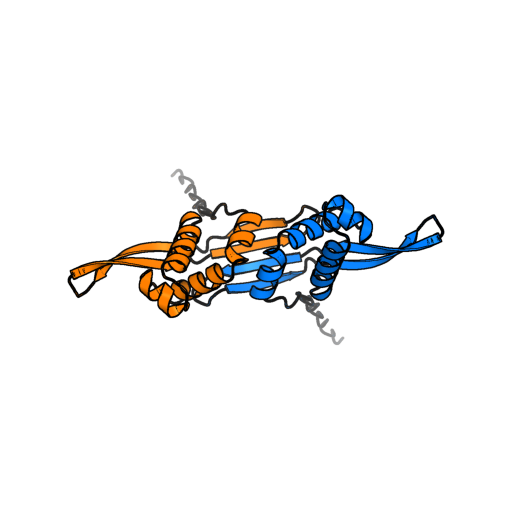 86.5 108 GLU A O 1
ATOM 844 N N . THR A 1 109 ? -7.629 0.794 -8.062 1 85.5 109 THR A N 1
ATOM 845 C CA . THR A 1 109 ? -7.969 1.604 -6.895 1 85.5 109 THR A CA 1
ATOM 846 C C . THR A 1 109 ? -9.289 2.342 -7.117 1 85.5 109 THR A C 1
ATOM 848 O O . THR A 1 109 ? -9.594 2.748 -8.242 1 85.5 109 THR A O 1
ATOM 851 N N . ARG A 1 110 ? -10.062 2.426 -6.094 1 78.25 110 ARG A N 1
ATOM 852 C CA . ARG A 1 110 ? -11.164 3.377 -5.977 1 78.25 110 ARG A CA 1
ATOM 853 C C . ARG A 1 110 ? -10.984 4.27 -4.754 1 78.25 110 ARG A C 1
ATOM 855 O O . ARG A 1 110 ? -10.68 3.785 -3.66 1 78.25 110 ARG A O 1
ATOM 862 N N . VAL A 1 111 ? -10.953 5.559 -4.934 1 77.19 111 VAL A N 1
ATOM 863 C CA . VAL A 1 111 ? -10.766 6.508 -3.842 1 77.19 111 VAL A CA 1
ATOM 864 C C . VAL A 1 111 ? -12.086 7.199 -3.525 1 77.19 111 VAL A C 1
ATOM 866 O O . VAL A 1 111 ? -12.828 7.582 -4.434 1 77.19 111 VAL A O 1
ATOM 869 N N . ARG A 1 112 ? -12.469 7.129 -2.297 1 72.06 112 ARG A N 1
ATOM 870 C CA . ARG A 1 112 ? -13.578 7.93 -1.797 1 72.06 112 ARG A CA 1
ATOM 871 C C . ARG A 1 112 ? -13.094 9.008 -0.832 1 72.06 112 ARG A C 1
ATOM 873 O O . ARG A 1 112 ? -12.391 8.703 0.134 1 72.06 112 ARG A O 1
ATOM 880 N N . ASP A 1 113 ? -13.172 10.242 -1.321 1 63.34 113 ASP A N 1
ATOM 881 C CA . ASP A 1 113 ? -12.797 11.352 -0.45 1 63.34 113 ASP A CA 1
ATOM 882 C C . ASP A 1 113 ? -13.844 11.578 0.642 1 63.34 113 ASP A C 1
ATOM 884 O O . ASP A 1 113 ? -15.039 11.422 0.401 1 63.34 113 ASP A O 1
ATOM 888 N N . GLY A 1 114 ? -13.469 11.266 1.868 1 57.03 114 GLY A N 1
ATOM 889 C CA . GLY A 1 114 ? -14.367 11.703 2.924 1 57.03 114 GLY A CA 1
ATOM 890 C C . GLY A 1 114 ? -14.539 13.203 2.971 1 57.03 114 GLY A C 1
ATOM 891 O O . GLY A 1 114 ? -13.695 13.922 3.51 1 57.03 114 GLY A O 1
ATOM 892 N N . GLY A 1 115 ? -14.977 13.883 1.997 1 47.5 115 GLY A N 1
ATOM 893 C CA . GLY A 1 115 ? -15.258 15.297 2.156 1 47.5 115 GLY A CA 1
ATOM 894 C C . GLY A 1 115 ? -15.859 15.641 3.51 1 47.5 115 GLY A C 1
ATOM 895 O O . GLY A 1 115 ? -16.359 14.758 4.215 1 47.5 115 GLY A O 1
ATOM 896 N N . ARG A 1 116 ? -15.289 16.797 4.059 1 42.34 116 ARG A N 1
ATOM 897 C CA . ARG A 1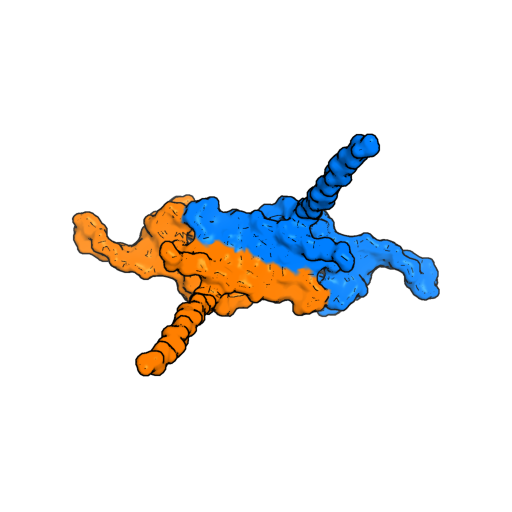 116 ? -15.883 17.594 5.129 1 42.34 116 ARG A CA 1
ATOM 898 C C . ARG A 1 116 ? -17.391 17.734 4.934 1 42.34 116 ARG A C 1
ATOM 900 O O . ARG A 1 116 ? -17.844 18.219 3.895 1 42.34 116 ARG A O 1
ATOM 907 N N . SER A 1 117 ? -18.172 16.75 5.059 1 35.09 117 SER A N 1
ATOM 908 C CA . SER A 1 117 ? -19.484 17.312 5.336 1 35.09 117 SER A CA 1
ATOM 909 C C . SER A 1 117 ? -19.469 18.188 6.582 1 35.09 117 SER A C 1
ATOM 911 O O . SER A 1 117 ? -18.797 17.875 7.559 1 35.09 117 SER A O 1
ATOM 913 N N . MET B 1 1 ? -50.688 -26.578 14.258 1 40.09 1 MET B N 1
ATOM 914 C CA . MET B 1 1 ? -49.781 -26.531 13.125 1 40.09 1 MET B CA 1
ATOM 915 C C . MET B 1 1 ? -48.688 -25.484 13.344 1 40.09 1 MET B C 1
ATOM 917 O O . MET B 1 1 ? -48.938 -24.297 13.156 1 40.09 1 MET B O 1
ATOM 921 N N . SER B 1 2 ? -47.812 -25.656 14.383 1 41.09 2 SER B N 1
ATOM 922 C CA . SER B 1 2 ? -46.781 -24.766 14.914 1 41.09 2 SER B CA 1
ATOM 923 C C . SER B 1 2 ? -45.688 -24.531 13.891 1 41.09 2 SER B C 1
ATOM 925 O O . SER B 1 2 ? -45.062 -25.469 13.406 1 41.09 2 SER B O 1
ATOM 927 N N . ALA B 1 3 ? -45.875 -23.5 13.023 1 47.44 3 ALA B N 1
ATOM 928 C CA . ALA B 1 3 ? -44.875 -23.031 12.062 1 47.44 3 ALA B CA 1
ATOM 929 C C . ALA B 1 3 ? -43.531 -22.812 12.734 1 47.44 3 ALA B C 1
ATOM 931 O O . ALA B 1 3 ? -43.438 -22.109 13.742 1 47.44 3 ALA B O 1
ATOM 932 N N . HIS B 1 4 ? -42.688 -23.922 12.742 1 52.06 4 HIS B N 1
ATOM 933 C CA . HIS B 1 4 ? -41.312 -23.797 13.227 1 52.06 4 HIS B CA 1
ATOM 934 C C . HIS B 1 4 ? -40.594 -22.609 12.578 1 52.06 4 HIS B C 1
ATOM 936 O O . HIS B 1 4 ? -40.656 -22.453 11.352 1 52.06 4 HIS B O 1
ATOM 942 N N . PRO B 1 5 ? -40.438 -21.469 13.242 1 50.25 5 PRO B N 1
ATOM 943 C CA . PRO B 1 5 ? -39.719 -20.344 12.625 1 50.25 5 PRO B CA 1
ATOM 944 C C . PRO B 1 5 ? -38.375 -20.766 12.008 1 50.25 5 PRO B C 1
ATOM 946 O O . PRO B 1 5 ? -37.75 -21.703 12.477 1 50.25 5 PRO B O 1
ATOM 949 N N . SER B 1 6 ? -38.344 -20.969 10.633 1 46.19 6 SER B N 1
ATOM 950 C CA . SER B 1 6 ? -37.125 -21.156 9.883 1 46.19 6 SER B CA 1
ATOM 951 C C . SER B 1 6 ? -36 -20.25 10.398 1 46.19 6 SER B C 1
ATOM 953 O O . SER B 1 6 ? -36.156 -19.031 10.414 1 46.19 6 SER B O 1
ATOM 955 N N . THR B 1 7 ? -35.375 -20.609 11.516 1 43.12 7 THR B N 1
ATOM 956 C CA . THR B 1 7 ? -34.156 -19.906 11.898 1 43.12 7 THR B CA 1
ATOM 957 C C . THR B 1 7 ? -33.25 -19.703 10.695 1 43.12 7 THR B C 1
ATOM 959 O O . THR B 1 7 ? -32.812 -20.672 10.062 1 43.12 7 THR B O 1
ATOM 962 N N . SER B 1 8 ? -33.531 -18.719 9.844 1 45.03 8 SER B N 1
ATOM 963 C CA . SER B 1 8 ? -32.625 -18.281 8.789 1 45.03 8 SER B CA 1
ATOM 964 C C . SER B 1 8 ? -31.188 -18.281 9.258 1 45.03 8 SER B C 1
ATOM 966 O O . SER B 1 8 ? -30.828 -17.594 10.227 1 45.03 8 SER B O 1
ATOM 968 N N . LYS B 1 9 ? -30.547 -19.453 9.336 1 41.19 9 LYS B N 1
ATOM 969 C CA . LYS B 1 9 ? -29.109 -19.5 9.477 1 41.19 9 LYS B CA 1
ATOM 970 C C . LYS B 1 9 ? -28.438 -18.375 8.68 1 41.19 9 LYS B C 1
ATOM 972 O O . LYS B 1 9 ? -28.547 -18.328 7.449 1 41.19 9 LYS B O 1
ATOM 977 N N . ARG B 1 10 ? -28.625 -17.172 9.117 1 35.38 10 ARG B N 1
ATOM 978 C CA . ARG B 1 10 ? -27.812 -16.109 8.539 1 35.38 10 ARG B CA 1
ATOM 979 C C . ARG B 1 10 ? -26.422 -16.625 8.203 1 35.38 10 ARG B C 1
ATOM 981 O O . ARG B 1 10 ? -25.688 -17.078 9.078 1 35.38 10 ARG B O 1
ATOM 988 N N . ALA B 1 11 ? -26.156 -17.328 7.055 1 39.56 11 ALA B N 1
ATOM 989 C CA . ALA B 1 11 ? -24.812 -17.578 6.543 1 39.56 11 ALA B CA 1
ATOM 990 C C . ALA B 1 11 ? -23.828 -16.531 7.031 1 39.56 11 ALA B C 1
ATOM 992 O O . ALA B 1 11 ? -24 -15.336 6.77 1 39.56 11 ALA B O 1
ATOM 993 N N . VAL B 1 12 ? -23.531 -16.594 8.273 1 36.03 12 VAL B N 1
ATOM 994 C CA . VAL B 1 12 ? -22.391 -15.766 8.672 1 36.03 12 VAL B CA 1
ATOM 995 C C . VAL B 1 12 ? -21.391 -15.672 7.52 1 36.03 12 VAL B C 1
ATOM 997 O O . VAL B 1 12 ? -20.938 -16.703 7.004 1 36.03 12 VAL B O 1
ATOM 1000 N N . GLU B 1 13 ? -21.688 -14.922 6.422 1 42.94 13 GLU B N 1
ATOM 1001 C CA . GLU B 1 13 ? -20.594 -14.602 5.508 1 42.94 13 GLU B CA 1
ATOM 1002 C C . GLU B 1 13 ? -19.25 -14.742 6.199 1 42.94 13 GLU B C 1
ATOM 1004 O O . GLU B 1 13 ? -19.016 -14.141 7.25 1 42.94 13 GLU B O 1
ATOM 1009 N N . ARG B 1 14 ? -18.906 -15.969 6.535 1 39.19 14 ARG B N 1
ATOM 1010 C CA . ARG B 1 14 ? -17.531 -16.125 7 1 39.19 14 ARG B CA 1
ATOM 1011 C C . ARG B 1 14 ? -16.609 -15.078 6.359 1 39.19 14 ARG B C 1
ATOM 1013 O O . ARG B 1 14 ? -16.531 -14.992 5.129 1 39.19 14 ARG B O 1
ATOM 1020 N N . ASP B 1 15 ? -16.703 -13.812 6.738 1 45.84 15 ASP B N 1
ATOM 1021 C CA . ASP B 1 15 ? -15.672 -12.828 6.438 1 45.84 15 ASP B CA 1
ATOM 1022 C C . ASP B 1 15 ? -14.289 -13.461 6.465 1 45.84 15 ASP B C 1
ATOM 1024 O O . ASP B 1 15 ? -13.625 -13.477 7.508 1 45.84 15 ASP B O 1
ATOM 1028 N N . ASP B 1 16 ? -14.188 -14.711 5.996 1 51.5 16 ASP B N 1
ATOM 1029 C CA . ASP B 1 16 ? -12.836 -15.258 5.898 1 51.5 16 ASP B CA 1
ATOM 1030 C C . ASP B 1 16 ? -11.836 -14.18 5.473 1 51.5 16 ASP B C 1
ATOM 1032 O O . ASP B 1 16 ? -11.445 -14.117 4.305 1 51.5 16 ASP B O 1
ATOM 1036 N N . ALA B 1 17 ? -12.156 -12.977 5.887 1 56.53 17 ALA B N 1
ATOM 1037 C CA . ALA B 1 17 ? -11.367 -11.773 5.641 1 56.53 17 ALA B CA 1
ATOM 1038 C C . ALA B 1 17 ? -9.93 -11.961 6.113 1 56.53 17 ALA B C 1
ATOM 1040 O O . ALA B 1 17 ? -9.68 -12.594 7.145 1 56.53 17 ALA B O 1
ATOM 1041 N N . THR B 1 18 ? -9.07 -12.195 5.109 1 68.44 18 THR B N 1
ATOM 1042 C CA . THR B 1 18 ? -7.684 -12.07 5.539 1 68.44 18 THR B CA 1
ATOM 1043 C C . THR B 1 18 ? -7.551 -11.023 6.637 1 68.44 18 THR B C 1
ATOM 1045 O O . THR B 1 18 ? -8.172 -9.961 6.566 1 68.44 18 THR B O 1
ATOM 1048 N N . ASP B 1 19 ? -7.125 -11.445 7.793 1 78.81 19 ASP B N 1
ATOM 1049 C CA . ASP B 1 19 ? -6.859 -10.539 8.914 1 78.81 19 ASP B CA 1
ATOM 1050 C C . ASP B 1 19 ? -5.609 -9.703 8.656 1 78.81 19 ASP B C 1
ATOM 1052 O O . ASP B 1 19 ? -4.801 -9.492 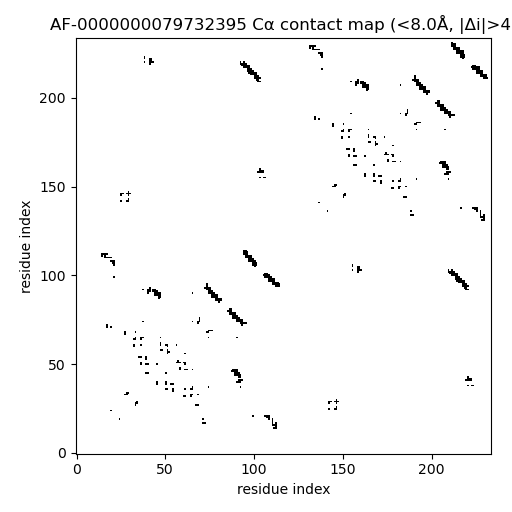9.562 1 78.81 19 ASP B O 1
ATOM 1056 N N . LEU B 1 20 ? -5.469 -9.398 7.504 1 88.25 20 LEU B N 1
ATOM 1057 C CA . LEU B 1 20 ? -4.293 -8.641 7.098 1 88.25 20 LEU B CA 1
ATOM 1058 C C . LEU B 1 20 ? -4.41 -7.184 7.531 1 88.25 20 LEU B C 1
ATOM 1060 O O . LEU B 1 20 ? -5.41 -6.52 7.238 1 88.25 20 LEU B O 1
ATOM 1064 N N . SER B 1 21 ? -3.451 -6.703 8.383 1 91.25 21 SER B N 1
ATOM 1065 C CA . SER B 1 21 ? -3.451 -5.305 8.805 1 91.25 21 SER B CA 1
ATOM 1066 C C . SER B 1 21 ? -3.104 -4.379 7.641 1 91.25 21 SER B C 1
ATOM 1068 O O . SER B 1 21 ? -2.58 -4.828 6.617 1 91.25 21 SER B O 1
ATOM 1070 N N . ALA B 1 22 ? -3.398 -3.184 7.848 1 92.56 22 ALA B N 1
ATOM 1071 C CA . ALA B 1 22 ? -3.045 -2.195 6.832 1 92.56 22 ALA B CA 1
ATOM 1072 C C . ALA B 1 22 ? -1.535 -2.141 6.621 1 92.56 22 ALA B C 1
ATOM 1074 O O . ALA B 1 22 ? -1.063 -2.084 5.48 1 92.56 22 ALA B O 1
ATOM 1075 N N . SER B 1 23 ? -0.827 -2.148 7.738 1 93.38 23 SER B N 1
ATOM 1076 C CA . SER B 1 23 ? 0.628 -2.084 7.652 1 93.38 23 SER B CA 1
ATOM 1077 C C . SER B 1 23 ? 1.191 -3.291 6.91 1 93.38 23 SER B C 1
ATOM 1079 O O . SER B 1 23 ? 2.098 -3.154 6.086 1 93.38 23 SER B O 1
ATOM 1081 N N . GLU B 1 24 ? 0.677 -4.461 7.215 1 93.44 24 GLU B N 1
ATOM 1082 C CA . GLU B 1 24 ? 1.122 -5.672 6.527 1 93.44 24 GLU B CA 1
ATOM 1083 C C . GLU B 1 24 ? 0.841 -5.59 5.031 1 93.44 24 GLU B C 1
ATOM 1085 O O . GLU B 1 24 ? 1.685 -5.965 4.215 1 93.44 24 GLU B O 1
ATOM 1090 N N . PHE B 1 25 ? -0.332 -5.148 4.73 1 94.56 25 PHE B N 1
ATOM 1091 C CA . PHE B 1 25 ? -0.716 -4.996 3.33 1 94.56 25 PHE B CA 1
ATOM 1092 C C . PHE B 1 25 ? 0.216 -4.027 2.615 1 94.56 25 PHE B C 1
ATOM 1094 O O . PHE B 1 25 ? 0.72 -4.328 1.531 1 94.56 25 PHE B O 1
ATOM 1101 N N . LEU B 1 26 ? 0.445 -2.916 3.244 1 96.38 26 LEU B N 1
ATOM 1102 C CA . LEU B 1 26 ? 1.269 -1.875 2.639 1 96.38 26 LEU B CA 1
ATOM 1103 C C . LEU B 1 26 ? 2.721 -2.326 2.527 1 96.38 26 LEU B C 1
ATOM 1105 O O . LEU B 1 26 ? 3.412 -1.977 1.568 1 96.38 26 LEU B O 1
ATOM 1109 N N . ASP B 1 27 ? 3.182 -3.104 3.422 1 96.38 27 ASP B N 1
ATOM 1110 C CA . ASP B 1 27 ? 4.523 -3.676 3.344 1 96.38 27 ASP B CA 1
ATOM 1111 C C . ASP B 1 27 ? 4.645 -4.625 2.154 1 96.38 27 ASP B C 1
ATOM 1113 O O . ASP B 1 27 ? 5.629 -4.57 1.41 1 96.38 27 ASP B O 1
ATOM 1117 N N . LEU B 1 28 ? 3.66 -5.434 2.043 1 96.56 28 LEU B N 1
ATOM 1118 C CA . LEU B 1 28 ? 3.684 -6.453 1 1 96.56 28 LEU B CA 1
ATOM 1119 C C . LEU B 1 28 ? 3.615 -5.816 -0.384 1 96.56 28 LEU B C 1
ATOM 1121 O O . LEU B 1 28 ? 4.457 -6.09 -1.241 1 96.56 28 LEU B O 1
ATOM 1125 N N . PHE B 1 29 ? 2.721 -4.93 -0.622 1 96.56 29 PHE B N 1
ATOM 1126 C CA . PHE B 1 29 ? 2.459 -4.438 -1.969 1 96.56 29 PHE B CA 1
ATOM 1127 C C . PHE B 1 29 ? 3.266 -3.174 -2.248 1 96.56 29 PHE B C 1
ATOM 1129 O O . PHE B 1 29 ? 3.332 -2.713 -3.391 1 96.56 29 PHE B O 1
ATOM 1136 N N . GLY B 1 30 ? 3.801 -2.609 -1.173 1 97.38 30 GLY B N 1
ATOM 1137 C CA . GLY B 1 30 ? 4.797 -1.578 -1.418 1 97.38 30 GLY B CA 1
ATOM 1138 C C . GLY B 1 30 ? 6.004 -2.084 -2.186 1 97.3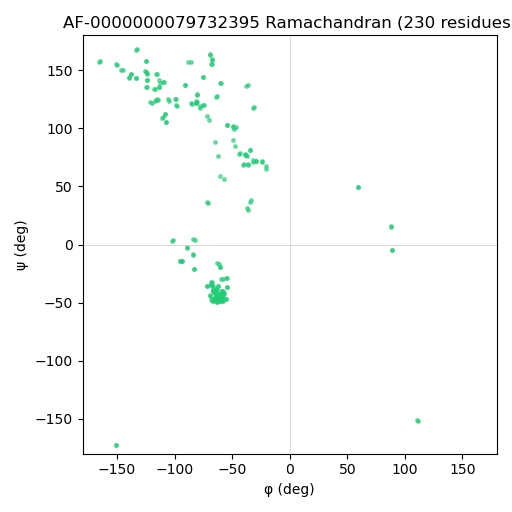8 30 GLY B C 1
ATOM 1139 O O . GLY B 1 30 ? 6.742 -1.298 -2.783 1 97.38 30 GLY B O 1
ATOM 1140 N N . ASP B 1 31 ? 6.176 -3.346 -2.174 1 97.69 31 ASP B N 1
ATOM 1141 C CA . ASP B 1 31 ? 7.23 -4.008 -2.934 1 97.69 31 ASP B CA 1
ATOM 1142 C C . ASP B 1 31 ? 6.82 -4.195 -4.391 1 97.69 31 ASP B C 1
ATOM 1144 O O . ASP B 1 31 ? 5.805 -4.832 -4.68 1 97.69 31 ASP B O 1
ATOM 1148 N N . GLU B 1 32 ? 7.613 -3.689 -5.246 1 96.56 32 GLU B N 1
ATOM 1149 C CA . GLU B 1 32 ? 7.289 -3.75 -6.668 1 96.56 32 GLU B CA 1
ATOM 1150 C C . GLU B 1 32 ? 7.266 -5.191 -7.168 1 96.56 32 GLU B C 1
ATOM 1152 O O . GLU B 1 32 ? 6.453 -5.543 -8.023 1 96.56 32 GLU B O 1
ATOM 1157 N N . TYR B 1 33 ? 8.148 -5.98 -6.695 1 97.75 33 TYR B N 1
ATOM 1158 C CA . TYR B 1 33 ? 8.188 -7.363 -7.152 1 97.75 33 TYR B CA 1
ATOM 1159 C C . TYR B 1 33 ? 6.953 -8.125 -6.688 1 97.75 33 TYR B C 1
ATOM 1161 O O . TYR B 1 33 ? 6.465 -9.016 -7.387 1 97.75 33 TYR B O 1
ATOM 1169 N N . THR B 1 34 ? 6.465 -7.805 -5.469 1 97.94 34 THR B N 1
ATOM 1170 C CA . THR B 1 34 ? 5.207 -8.391 -5.023 1 97.94 34 THR B CA 1
ATOM 1171 C C . THR B 1 34 ? 4.078 -8.039 -5.992 1 97.94 34 THR B C 1
ATOM 1173 O O . THR B 1 34 ? 3.287 -8.906 -6.371 1 97.94 34 THR B O 1
ATOM 1176 N N . ARG B 1 35 ? 4.039 -6.812 -6.391 1 97.12 35 ARG B N 1
ATOM 1177 C CA . ARG B 1 35 ? 2.998 -6.387 -7.32 1 97.12 35 ARG B CA 1
ATOM 1178 C C . ARG B 1 35 ? 3.137 -7.105 -8.664 1 97.12 35 ARG B C 1
ATOM 1180 O O . ARG B 1 35 ? 2.145 -7.559 -9.234 1 97.12 35 ARG B O 1
ATOM 1187 N N . GLN B 1 36 ? 4.301 -7.23 -9.156 1 96.81 36 GLN B N 1
ATOM 1188 C CA . GLN B 1 36 ? 4.559 -7.898 -10.43 1 96.81 36 GLN B CA 1
ATOM 1189 C C . GLN B 1 36 ? 4.168 -9.375 -10.367 1 96.81 36 GLN B C 1
ATOM 1191 O O . GLN B 1 36 ? 3.484 -9.875 -11.258 1 96.81 36 GLN B O 1
ATOM 1196 N N . VAL B 1 37 ? 4.656 -9.969 -9.336 1 98.12 37 VAL B N 1
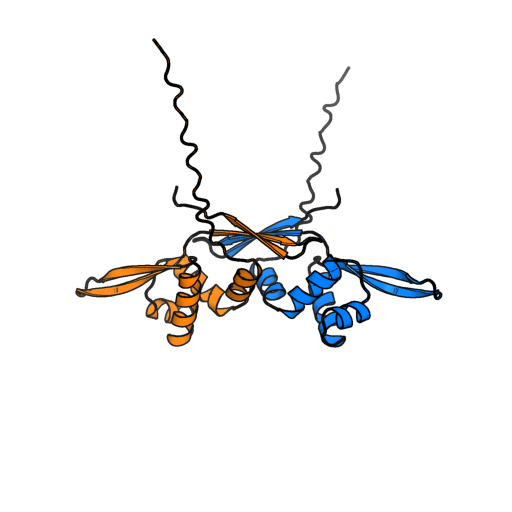ATOM 1197 C CA . VAL B 1 37 ? 4.391 -11.391 -9.141 1 98.12 37 VAL B CA 1
ATOM 1198 C C . VAL B 1 37 ? 2.889 -11.625 -9.023 1 98.12 37 VAL B C 1
ATOM 1200 O O . VAL B 1 37 ? 2.346 -12.547 -9.633 1 98.12 37 VAL B O 1
ATOM 1203 N N . PHE B 1 38 ? 2.227 -10.797 -8.258 1 97.56 38 PHE B N 1
ATOM 1204 C CA . PHE B 1 38 ? 0.784 -10.93 -8.094 1 97.56 38 PHE B CA 1
ATOM 1205 C C . PHE B 1 38 ? 0.067 -10.789 -9.43 1 97.56 38 PHE B C 1
ATOM 1207 O O . PHE B 1 38 ? -0.829 -11.57 -9.75 1 97.56 38 PHE B O 1
ATOM 1214 N N . GLU B 1 39 ? 0.415 -9.789 -10.203 1 96.94 39 GLU B N 1
ATOM 1215 C CA . GLU B 1 39 ? -0.224 -9.555 -11.5 1 96.94 39 GLU B CA 1
ATOM 1216 C C . GLU B 1 39 ? -0.078 -10.766 -12.414 1 96.94 39 GLU B C 1
ATOM 1218 O O . GLU B 1 39 ? -1.015 -11.125 -13.133 1 96.94 39 GLU B O 1
ATOM 1223 N N . VAL B 1 40 ? 1.077 -11.383 -12.391 1 97.38 40 VAL B N 1
ATOM 1224 C CA . VAL B 1 40 ? 1.365 -12.539 -13.234 1 97.38 40 VAL B CA 1
ATOM 1225 C C . VAL B 1 40 ? 0.44 -13.695 -12.859 1 97.38 40 VAL B C 1
ATOM 1227 O O . VAL B 1 40 ? -0.146 -14.336 -13.734 1 97.38 40 VAL B O 1
ATOM 1230 N N . VAL B 1 41 ? 0.232 -13.938 -11.57 1 97.25 41 VAL B N 1
ATOM 1231 C CA . VAL B 1 41 ? -0.571 -15.078 -11.141 1 97.25 41 VAL B CA 1
ATOM 1232 C C . VAL B 1 41 ? -2.053 -14.711 -11.18 1 97.25 41 VAL B C 1
ATOM 1234 O O . VAL B 1 41 ? -2.916 -15.586 -11.133 1 97.25 41 VAL B O 1
ATOM 1237 N N . ALA B 1 42 ? -2.34 -13.438 -11.156 1 96.19 42 ALA B N 1
ATOM 1238 C CA . ALA B 1 42 ? -3.723 -12.992 -11.305 1 96.19 42 ALA B CA 1
ATOM 1239 C C . ALA B 1 42 ? -4.234 -13.273 -12.719 1 96.19 42 ALA B C 1
ATOM 1241 O O . ALA B 1 42 ? -5.422 -13.539 -12.914 1 96.19 42 ALA B O 1
ATOM 1242 N N . GLU B 1 43 ? -3.367 -13.164 -13.672 1 95.56 43 GLU B N 1
ATOM 1243 C CA . GLU B 1 43 ? -3.734 -13.414 -15.062 1 95.56 43 GLU B CA 1
ATOM 1244 C C . GLU B 1 43 ? -4.141 -14.867 -15.273 1 95.56 43 GLU B C 1
ATOM 1246 O O . GLU B 1 43 ? -5.145 -15.148 -15.93 1 95.56 43 GLU B O 1
ATOM 1251 N N . GLN B 1 44 ? -3.355 -15.742 -14.797 1 95.38 44 GLN B N 1
ATOM 1252 C CA . GLN B 1 44 ? -3.6 -17.188 -14.859 1 95.38 44 GLN B CA 1
ATOM 1253 C C . GLN B 1 44 ? -2.688 -17.938 -13.898 1 95.38 44 GLN B C 1
ATOM 1255 O O . GLN B 1 44 ? -1.628 -17.438 -13.516 1 95.38 44 GLN B O 1
ATOM 1260 N N . PRO B 1 45 ? -3.105 -19.141 -13.523 1 95.81 45 PRO B N 1
ATOM 1261 C CA . PRO B 1 45 ? -2.217 -19.969 -12.695 1 95.81 45 PRO B CA 1
ATOM 1262 C C . PRO B 1 45 ? -0.889 -20.266 -13.383 1 95.81 45 PRO B C 1
ATOM 1264 O O . PRO B 1 45 ? -0.855 -20.5 -14.594 1 95.81 45 PRO B O 1
ATOM 1267 N N . ARG B 1 46 ? 0.221 -20.219 -12.617 1 96.69 46 ARG B N 1
ATOM 1268 C CA . ARG B 1 46 ? 1.549 -20.469 -13.172 1 96.69 46 ARG B CA 1
ATOM 1269 C C . ARG B 1 46 ? 2.451 -21.156 -12.156 1 96.69 46 ARG B C 1
ATOM 1271 O O . ARG B 1 46 ? 2.266 -21 -10.945 1 96.69 46 ARG B O 1
ATOM 1278 N N . SER B 1 47 ? 3.383 -21.969 -12.734 1 96.75 47 SER B N 1
ATOM 1279 C CA . SER B 1 47 ? 4.441 -22.484 -11.875 1 96.75 47 SER B CA 1
ATOM 1280 C C . SER B 1 47 ? 5.375 -21.375 -11.414 1 96.75 47 SER B C 1
ATOM 1282 O O . SER B 1 47 ? 5.434 -20.312 -12.039 1 96.75 47 SER B O 1
ATOM 1284 N N . GLY B 1 48 ? 6.105 -21.641 -10.289 1 97.44 48 GLY B N 1
ATOM 1285 C CA . GLY B 1 48 ? 7.078 -20.656 -9.82 1 97.44 48 GLY B CA 1
ATOM 1286 C C . GLY B 1 48 ? 8.078 -20.266 -10.891 1 97.44 48 GLY B C 1
ATOM 1287 O O . GLY B 1 48 ? 8.445 -19.094 -11 1 97.44 48 GLY B O 1
ATOM 1288 N N . ARG B 1 49 ? 8.461 -21.219 -11.695 1 97 49 ARG B N 1
ATOM 1289 C CA . ARG B 1 49 ? 9.391 -20.953 -12.789 1 97 49 ARG B CA 1
ATOM 1290 C C . ARG B 1 49 ? 8.766 -20.031 -13.828 1 97 49 ARG B C 1
ATOM 1292 O O . ARG B 1 49 ? 9.414 -19.094 -14.289 1 97 49 ARG B O 1
ATOM 1299 N N . ALA B 1 50 ? 7.586 -20.344 -14.195 1 97.44 50 ALA B N 1
ATOM 1300 C CA . ALA B 1 50 ? 6.875 -19.531 -15.18 1 97.44 50 ALA B CA 1
ATOM 1301 C C . ALA B 1 50 ? 6.645 -18.125 -14.664 1 97.44 50 ALA B C 1
ATOM 1303 O O . ALA B 1 50 ? 6.691 -17.156 -15.43 1 97.44 50 ALA B O 1
ATOM 1304 N N . VAL B 1 51 ? 6.402 -18 -13.375 1 98.44 51 VAL B N 1
ATOM 1305 C CA . VAL B 1 51 ? 6.223 -16.688 -12.758 1 98.44 51 VAL B CA 1
ATOM 1306 C C . VAL B 1 51 ? 7.512 -15.875 -12.875 1 98.44 51 VAL B C 1
ATOM 1308 O O . VAL B 1 51 ? 7.488 -14.711 -13.273 1 98.44 51 VAL B O 1
ATOM 1311 N N . ALA B 1 52 ? 8.602 -16.516 -12.531 1 98.75 52 ALA B N 1
ATOM 1312 C CA . ALA B 1 52 ? 9.898 -15.844 -12.602 1 98.75 52 ALA B CA 1
ATOM 1313 C C . ALA B 1 52 ? 10.18 -15.328 -14.008 1 98.75 52 ALA B C 1
ATOM 1315 O O . ALA B 1 52 ? 10.617 -14.188 -14.188 1 98.75 52 ALA B O 1
ATOM 1316 N N . GLU B 1 53 ? 9.867 -16.094 -14.992 1 98.56 53 GLU B N 1
ATOM 1317 C CA . GLU B 1 53 ? 10.094 -15.734 -16.391 1 98.56 53 GLU B CA 1
ATOM 1318 C C . GLU B 1 53 ? 9.18 -14.586 -16.812 1 98.56 53 GLU B C 1
ATOM 1320 O O . GLU B 1 53 ? 9.648 -13.602 -17.391 1 98.56 53 GLU B O 1
ATOM 1325 N N . ALA B 1 54 ? 7.965 -14.703 -16.5 1 98.25 54 ALA B N 1
ATOM 1326 C CA . ALA B 1 54 ? 6.98 -13.703 -16.906 1 98.25 54 ALA B CA 1
ATOM 1327 C C . ALA B 1 54 ? 7.242 -12.359 -16.234 1 98.25 54 ALA B C 1
ATOM 1329 O O . ALA B 1 54 ? 7.051 -11.305 -16.844 1 98.25 54 ALA B O 1
ATOM 1330 N N . ALA B 1 55 ? 7.625 -12.359 -14.961 1 97.81 55 ALA B N 1
ATOM 1331 C CA . ALA B 1 55 ? 7.883 -11.148 -14.195 1 97.81 55 ALA B CA 1
ATOM 1332 C C . ALA B 1 55 ? 9.297 -10.633 -14.438 1 97.81 55 ALA B C 1
ATOM 1334 O O . ALA B 1 55 ? 9.664 -9.547 -13.977 1 97.81 55 ALA B O 1
ATOM 1335 N N . ASP B 1 56 ? 10.086 -11.398 -15.102 1 98.12 56 ASP B N 1
ATOM 1336 C CA . ASP B 1 56 ? 11.469 -11.07 -15.414 1 98.12 56 ASP B CA 1
ATOM 1337 C C . ASP B 1 56 ? 12.281 -10.836 -14.141 1 98.12 56 ASP B C 1
ATOM 1339 O O . ASP B 1 56 ? 12.945 -9.805 -14 1 98.12 56 ASP B O 1
ATOM 1343 N N . ILE B 1 57 ? 12.227 -11.703 -13.203 1 98.25 57 ILE B N 1
ATOM 1344 C CA . ILE B 1 57 ? 12.977 -11.711 -11.953 1 98.25 57 ILE B CA 1
ATOM 1345 C C . ILE B 1 57 ? 13.562 -13.102 -11.711 1 98.25 57 ILE B C 1
ATOM 1347 O O . ILE B 1 57 ? 13.266 -14.047 -12.445 1 98.25 57 ILE B O 1
ATOM 1351 N N . SER B 1 58 ? 14.461 -13.188 -10.758 1 98.5 58 SER B N 1
ATOM 1352 C CA . SER B 1 58 ? 15.062 -14.477 -10.438 1 98.5 58 SER B CA 1
ATOM 1353 C C . SER B 1 58 ? 14.039 -15.43 -9.828 1 98.5 58 SER B C 1
ATOM 1355 O O . SER B 1 58 ? 13.055 -14.992 -9.219 1 98.5 58 SER B O 1
ATOM 1357 N N . ARG B 1 59 ? 14.273 -16.734 -9.945 1 98.25 59 ARG B N 1
ATOM 1358 C CA . ARG B 1 59 ? 13.414 -17.734 -9.32 1 98.25 59 ARG B CA 1
ATOM 1359 C C . ARG B 1 59 ? 13.375 -17.547 -7.809 1 98.25 59 ARG B C 1
ATOM 1361 O O . ARG B 1 59 ? 12.328 -17.719 -7.184 1 98.25 59 ARG B O 1
ATOM 1368 N N . THR B 1 60 ? 14.508 -17.25 -7.266 1 98.44 60 THR B N 1
ATOM 1369 C CA . THR B 1 60 ? 14.57 -17.031 -5.824 1 98.44 60 THR B CA 1
ATOM 1370 C C . THR B 1 60 ? 13.633 -15.906 -5.406 1 98.44 60 THR B C 1
ATOM 1372 O O . THR B 1 60 ? 12.852 -16.062 -4.469 1 98.44 60 THR B O 1
ATOM 1375 N N . THR B 1 61 ? 13.664 -14.766 -6.086 1 98.56 61 THR B N 1
ATOM 1376 C CA . THR B 1 61 ? 12.812 -13.617 -5.793 1 98.56 61 THR B CA 1
ATOM 1377 C C . THR B 1 61 ? 11.344 -13.977 -5.984 1 98.56 61 THR B C 1
ATOM 1379 O O . THR B 1 61 ? 10.5 -13.641 -5.141 1 98.56 61 THR B O 1
ATOM 1382 N N . ALA B 1 62 ? 11.086 -14.672 -7.035 1 98.69 62 ALA B N 1
ATOM 1383 C CA . ALA B 1 62 ? 9.711 -15.07 -7.336 1 98.69 62 ALA B CA 1
ATOM 1384 C C . ALA B 1 62 ? 9.141 -15.953 -6.227 1 98.69 62 ALA B C 1
ATOM 1386 O O . ALA B 1 62 ? 8.039 -15.711 -5.742 1 98.69 62 ALA B O 1
ATOM 1387 N N . TYR B 1 63 ? 9.867 -16.938 -5.824 1 98.38 63 TYR B N 1
ATOM 1388 C CA . TYR B 1 63 ? 9.367 -17.859 -4.809 1 98.38 63 TYR B CA 1
ATOM 1389 C C . TYR B 1 63 ? 9.203 -17.141 -3.469 1 98.38 63 TYR B C 1
ATOM 1391 O O . TYR B 1 63 ? 8.227 -17.391 -2.75 1 98.38 63 TYR B O 1
ATOM 1399 N N . ARG B 1 64 ? 10.156 -16.281 -3.166 1 98.69 64 ARG B N 1
ATOM 1400 C CA . ARG B 1 64 ? 10.031 -15.539 -1.918 1 98.69 64 ARG B CA 1
ATOM 1401 C C . ARG B 1 64 ? 8.734 -14.734 -1.887 1 98.69 64 ARG B C 1
ATOM 1403 O O . ARG B 1 64 ? 8.008 -14.766 -0.892 1 98.69 64 ARG B O 1
ATOM 1410 N N . ARG B 1 65 ? 8.422 -14.023 -2.949 1 98.69 65 ARG B N 1
ATOM 1411 C CA . ARG B 1 65 ? 7.219 -13.195 -2.98 1 98.69 65 ARG B CA 1
ATOM 1412 C C . ARG B 1 65 ? 5.961 -14.055 -3.066 1 98.69 65 ARG B C 1
ATOM 1414 O O . ARG B 1 65 ? 4.926 -13.711 -2.492 1 98.69 65 ARG B O 1
ATOM 1421 N N . LEU B 1 66 ? 6.047 -15.188 -3.811 1 98.5 66 LEU B N 1
ATOM 1422 C CA . LEU B 1 66 ? 4.922 -16.109 -3.877 1 98.5 66 LEU B CA 1
ATOM 1423 C C . LEU B 1 66 ? 4.602 -16.688 -2.496 1 98.5 66 LEU B C 1
ATOM 1425 O O . LEU B 1 66 ? 3.434 -16.766 -2.111 1 98.5 66 LEU B O 1
ATOM 1429 N N . ASN B 1 67 ? 5.637 -17.016 -1.826 1 98.38 67 ASN B N 1
ATOM 1430 C CA . ASN B 1 67 ? 5.438 -17.578 -0.49 1 98.38 67 ASN B CA 1
ATOM 1431 C C . ASN B 1 67 ? 4.902 -16.516 0.477 1 98.38 67 ASN B C 1
ATOM 1433 O O . ASN B 1 67 ? 4.031 -16.812 1.297 1 98.38 67 ASN B O 1
ATOM 1437 N N . ASP B 1 68 ? 5.441 -15.312 0.471 1 98.06 68 ASP B N 1
ATOM 1438 C CA . ASP B 1 68 ? 4.91 -14.234 1.299 1 98.06 68 ASP B CA 1
ATOM 1439 C C . ASP B 1 68 ? 3.424 -14.016 1.03 1 98.06 68 ASP B C 1
ATOM 1441 O O . ASP B 1 68 ? 2.633 -13.883 1.966 1 98.06 68 ASP B O 1
ATOM 1445 N N . LEU B 1 69 ? 3.045 -13.953 -0.236 1 97 69 LEU B N 1
ATOM 1446 C CA . LEU B 1 69 ? 1.658 -13.75 -0.645 1 97 69 LEU B CA 1
ATOM 1447 C C . LEU B 1 69 ? 0.785 -14.922 -0.206 1 97 69 LEU B C 1
ATOM 1449 O O . LEU B 1 69 ? -0.366 -14.727 0.193 1 97 69 LEU B O 1
ATOM 1453 N N . ARG B 1 70 ? 1.328 -16.094 -0.322 1 96.69 70 ARG B N 1
ATOM 1454 C CA . ARG B 1 70 ? 0.593 -17.297 0.092 1 96.69 70 ARG B CA 1
ATOM 1455 C C . ARG B 1 70 ? 0.368 -17.297 1.601 1 96.69 70 ARG B C 1
ATOM 1457 O O . ARG B 1 70 ? -0.714 -17.656 2.07 1 96.69 70 ARG B O 1
ATOM 1464 N N . ASP B 1 71 ? 1.396 -16.906 2.344 1 95.81 71 ASP B N 1
ATOM 1465 C CA . ASP B 1 71 ? 1.333 -16.891 3.801 1 95.81 71 ASP B CA 1
ATOM 1466 C C . ASP B 1 71 ? 0.197 -16 4.297 1 95.81 71 ASP B C 1
ATOM 1468 O O . ASP B 1 71 ? -0.391 -16.266 5.348 1 95.81 71 ASP B O 1
ATOM 1472 N N . VAL B 1 72 ? -0.138 -14.992 3.557 1 93.38 72 VAL B N 1
ATOM 1473 C CA . VAL B 1 72 ? -1.184 -14.07 3.994 1 93.38 72 VAL B CA 1
ATOM 1474 C C . VAL B 1 72 ? -2.484 -14.375 3.256 1 93.38 72 VAL B C 1
ATOM 1476 O O . VAL B 1 72 ? -3.451 -13.617 3.344 1 93.38 72 VAL B O 1
ATOM 1479 N N . GLY B 1 73 ? -2.516 -15.359 2.465 1 92.81 73 GLY B N 1
ATOM 1480 C CA . GLY B 1 73 ? -3.742 -15.867 1.869 1 92.81 73 GLY B CA 1
ATOM 1481 C C . GLY B 1 73 ? -4.105 -15.172 0.57 1 92.81 73 GLY B C 1
ATOM 1482 O O . GLY B 1 73 ? -5.227 -15.312 0.079 1 92.81 73 GLY B O 1
ATOM 1483 N N . LEU B 1 74 ? -3.236 -14.461 -0.059 1 94.31 74 LEU B N 1
ATOM 1484 C CA . LEU B 1 74 ? -3.529 -13.711 -1.274 1 94.31 74 LEU B CA 1
ATOM 1485 C C . LEU B 1 74 ? -3.158 -14.516 -2.516 1 94.31 74 LEU B C 1
ATOM 1487 O O . LEU B 1 74 ? -3.557 -14.164 -3.629 1 94.31 74 LEU B O 1
ATOM 1491 N N . VAL B 1 75 ? -2.412 -15.555 -2.281 1 96.12 75 VAL B N 1
ATOM 1492 C CA . VAL B 1 75 ? -2.066 -16.547 -3.303 1 96.12 75 VAL B CA 1
ATOM 1493 C C . VAL B 1 75 ? -2.268 -17.953 -2.752 1 96.12 75 VAL B C 1
ATOM 1495 O O . VAL B 1 75 ? -2.041 -18.203 -1.564 1 96.12 75 VAL B O 1
ATOM 1498 N N . ARG B 1 76 ? -2.695 -18.781 -3.559 1 96.88 76 ARG B N 1
ATOM 1499 C CA . ARG B 1 76 ? -2.777 -20.188 -3.201 1 96.88 76 ARG B CA 1
ATOM 1500 C C . ARG B 1 76 ? -2.021 -21.062 -4.203 1 96.88 76 ARG B C 1
ATOM 1502 O O . ARG B 1 76 ? -1.742 -20.625 -5.324 1 96.88 76 ARG B O 1
ATOM 1509 N N . SER B 1 77 ? -1.652 -22.203 -3.773 1 96.81 77 SER B N 1
ATOM 1510 C CA . SER B 1 77 ? -0.953 -23.125 -4.664 1 96.81 77 SER B CA 1
ATOM 1511 C C . SER B 1 77 ? -1.659 -24.484 -4.73 1 96.81 77 SER B C 1
ATOM 1513 O O . SER B 1 77 ? -2.324 -24.891 -3.773 1 96.81 77 SER B O 1
ATOM 1515 N N . GLU B 1 78 ? -1.56 -25.125 -5.863 1 95 78 GLU B N 1
ATOM 1516 C CA . GLU B 1 78 ? -2.092 -26.469 -6.094 1 95 78 GLU B CA 1
ATOM 1517 C C . GLU B 1 78 ? -1.128 -27.312 -6.922 1 95 78 GLU B C 1
ATOM 1519 O O . GLU B 1 78 ? -0.413 -26.781 -7.777 1 95 78 GLU B O 1
ATOM 1524 N N . ILE B 1 79 ? -1.089 -28.594 -6.57 1 94.12 79 ILE B N 1
ATOM 1525 C CA . ILE B 1 79 ? -0.274 -29.516 -7.355 1 94.12 79 ILE B CA 1
ATOM 1526 C C . ILE B 1 79 ? -1.07 -30.016 -8.562 1 94.12 79 ILE B C 1
ATOM 1528 O O . ILE B 1 79 ? -2.191 -30.5 -8.414 1 94.12 79 ILE B O 1
ATOM 1532 N N . THR B 1 80 ? -0.519 -29.75 -9.625 1 87.88 80 THR B N 1
ATOM 1533 C CA . THR B 1 80 ? -1.189 -30.172 -10.844 1 87.88 80 THR B CA 1
ATOM 1534 C C . THR B 1 80 ? -0.375 -31.25 -11.562 1 87.88 80 THR B C 1
ATOM 1536 O O . THR B 1 80 ? 0.856 -31.188 -11.586 1 87.88 80 THR B O 1
ATOM 1539 N N . LEU B 1 81 ? -1.098 -32.281 -12.016 1 86.94 81 LEU B N 1
ATOM 1540 C CA . LEU B 1 81 ? -0.463 -33.312 -12.836 1 86.94 81 LEU B CA 1
ATOM 1541 C C . LEU B 1 81 ? -0.278 -32.844 -14.273 1 86.94 81 LEU B C 1
ATOM 1543 O O . LEU B 1 81 ? -1.203 -32.281 -14.867 1 86.94 81 LEU B O 1
ATOM 1547 N N . CYS B 1 82 ? 0.979 -32.75 -14.734 1 77.5 82 CYS B N 1
ATOM 1548 C CA . CYS B 1 82 ? 1.274 -32.312 -16.094 1 77.5 82 CYS B CA 1
ATOM 1549 C C . CYS B 1 82 ? 1.213 -33.469 -17.078 1 77.5 82 CYS B C 1
ATOM 1551 O O . CYS B 1 82 ? 1.214 -34.625 -16.672 1 77.5 82 CYS B O 1
ATOM 1553 N N . ARG B 1 83 ? 0.984 -33.062 -18.328 1 79.75 83 ARG B N 1
ATOM 1554 C CA . ARG B 1 83 ? 0.867 -34.062 -19.406 1 79.75 83 ARG B CA 1
ATOM 1555 C C . ARG B 1 83 ? 2.092 -34.969 -19.453 1 79.75 83 ARG B C 1
ATOM 1557 O O . ARG B 1 83 ? 1.991 -36.125 -19.844 1 79.75 83 ARG B O 1
ATOM 1564 N N . ASP B 1 84 ? 3.195 -34.531 -19.062 1 86.19 84 ASP B N 1
ATOM 1565 C CA . ASP B 1 84 ? 4.438 -35.312 -19.109 1 86.19 84 ASP B CA 1
ATOM 1566 C C . ASP B 1 84 ? 4.555 -36.219 -17.891 1 86.19 84 ASP B C 1
ATOM 1568 O O . ASP B 1 84 ? 5.555 -36.938 -17.719 1 86.19 84 ASP B O 1
ATOM 1572 N N . GLY B 1 85 ? 3.488 -36.219 -17.078 1 86.38 85 GLY B N 1
ATOM 1573 C CA . GLY B 1 85 ? 3.447 -37.125 -15.938 1 86.38 85 GLY B CA 1
ATOM 1574 C C . GLY B 1 85 ? 4.055 -36.531 -14.688 1 86.38 85 GLY B C 1
ATOM 1575 O O . GLY B 1 85 ? 4.02 -37.125 -13.617 1 86.38 85 GLY B O 1
ATOM 1576 N N . HIS B 1 86 ? 4.629 -35.312 -14.844 1 86.94 86 HIS B N 1
ATOM 1577 C CA . HIS B 1 86 ? 5.242 -34.688 -13.672 1 86.94 86 HIS B CA 1
ATOM 1578 C C . HIS B 1 86 ? 4.238 -33.812 -12.914 1 86.94 86 HIS B C 1
ATOM 1580 O O . HIS B 1 86 ? 3.309 -33.281 -13.516 1 86.94 86 HIS B O 1
ATOM 1586 N N . HIS B 1 87 ? 4.324 -33.969 -11.57 1 90.25 87 HIS B N 1
ATOM 1587 C CA . HIS B 1 87 ? 3.541 -33.094 -10.703 1 90.25 87 HIS B CA 1
ATOM 1588 C C . HIS B 1 87 ? 4.238 -31.734 -10.508 1 90.25 87 HIS B C 1
ATOM 1590 O O . HIS B 1 87 ? 5.426 -31.688 -10.188 1 90.25 87 HIS B O 1
ATOM 1596 N N . ARG B 1 88 ? 3.535 -30.719 -10.867 1 91.25 88 ARG B N 1
ATOM 1597 C CA . ARG B 1 88 ? 4.098 -29.391 -10.672 1 91.25 88 ARG B CA 1
ATOM 1598 C C . ARG B 1 88 ? 3.168 -28.531 -9.828 1 91.25 88 ARG B C 1
ATOM 1600 O O . ARG B 1 88 ? 1.945 -28.594 -9.977 1 91.25 88 ARG B O 1
ATOM 1607 N N . GLU B 1 89 ? 3.797 -27.75 -8.984 1 95.25 89 GLU B N 1
ATOM 1608 C CA . GLU B 1 89 ? 3.035 -26.781 -8.195 1 95.25 89 GLU B CA 1
ATOM 1609 C C . GLU B 1 89 ? 2.729 -25.531 -9.008 1 95.25 89 GLU B C 1
ATOM 1611 O O . GLU B 1 89 ? 3.609 -24.984 -9.672 1 95.25 89 GLU B O 1
ATOM 1616 N N . GLN B 1 90 ? 1.425 -25.188 -8.969 1 96.94 90 GLN B N 1
ATOM 1617 C CA . GLN B 1 90 ? 1.015 -23.953 -9.609 1 96.94 90 GLN B CA 1
ATOM 1618 C C . GLN B 1 90 ? 0.464 -22.953 -8.586 1 96.94 90 GLN B C 1
ATOM 1620 O O . GLN B 1 90 ? -0.193 -23.359 -7.621 1 96.94 90 GLN B O 1
ATOM 1625 N N . PHE B 1 91 ? 0.718 -21.688 -8.891 1 97.88 91 PHE B N 1
ATOM 1626 C CA . PHE B 1 91 ? 0.242 -20.594 -8.039 1 97.88 91 PHE B CA 1
ATOM 1627 C C . PHE B 1 91 ? -0.858 -19.812 -8.734 1 97.88 91 PHE B C 1
ATOM 1629 O O . PHE B 1 91 ? -0.785 -19.562 -9.938 1 97.88 91 PHE B O 1
ATOM 1636 N N . GLU B 1 92 ? -1.876 -19.438 -7.949 1 96.44 92 GLU B N 1
ATOM 1637 C CA . GLU B 1 92 ? -2.967 -18.609 -8.469 1 96.44 92 GLU B CA 1
ATOM 1638 C C . GLU B 1 92 ? -3.359 -17.531 -7.473 1 96.44 92 GLU B C 1
ATOM 1640 O O . GLU B 1 92 ? -3.336 -17.75 -6.258 1 96.44 92 GLU B O 1
ATOM 1645 N N . ALA B 1 93 ? -3.76 -16.406 -8.008 1 96.06 93 ALA B N 1
ATOM 1646 C CA . ALA B 1 93 ? -4.164 -15.289 -7.156 1 96.06 93 ALA B CA 1
ATOM 1647 C C . ALA B 1 93 ? -5.539 -15.531 -6.543 1 96.06 93 ALA B C 1
ATOM 1649 O O . ALA B 1 93 ? -6.414 -16.125 -7.18 1 96.06 93 ALA B O 1
ATOM 1650 N N . VAL B 1 94 ? -5.637 -15.062 -5.332 1 93.12 94 VAL B N 1
ATOM 1651 C CA . VAL B 1 94 ? -6.938 -15.031 -4.672 1 93.12 94 VAL B CA 1
ATOM 1652 C C . VAL B 1 94 ? -7.555 -13.641 -4.789 1 93.12 94 VAL B C 1
ATOM 1654 O O . VAL B 1 94 ? -6.953 -12.656 -4.363 1 93.12 94 VAL B O 1
ATOM 1657 N N . SER B 1 95 ? -8.727 -13.578 -5.434 1 90.94 95 SER B N 1
ATOM 1658 C CA . SER B 1 95 ? -9.406 -12.297 -5.566 1 90.94 95 SER B CA 1
ATOM 1659 C C . SER B 1 95 ? -9.797 -11.734 -4.207 1 90.94 95 SER B C 1
ATOM 1661 O O . SER B 1 95 ? -10.406 -12.43 -3.393 1 90.94 95 SER B O 1
ATOM 1663 N N . THR B 1 96 ? -9.391 -10.477 -3.996 1 88.12 96 THR B N 1
ATOM 1664 C CA . THR B 1 96 ? -9.648 -9.812 -2.725 1 88.12 96 THR B CA 1
ATOM 1665 C C . THR B 1 96 ? -9.773 -8.305 -2.916 1 88.12 96 THR B C 1
ATOM 1667 O O . THR B 1 96 ? -9.297 -7.758 -3.908 1 88.12 96 THR B O 1
ATOM 1670 N N . SER B 1 97 ? -10.5 -7.676 -1.977 1 88.94 97 SER B N 1
ATOM 1671 C CA . SER B 1 97 ? -10.578 -6.219 -1.939 1 88.94 97 SER B CA 1
ATOM 1672 C C . SER B 1 97 ? -10.164 -5.676 -0.577 1 88.94 97 SER B C 1
ATOM 1674 O O . SER B 1 97 ? -10.508 -6.25 0.458 1 88.94 97 SER B O 1
ATOM 1676 N N . PHE B 1 98 ? -9.352 -4.637 -0.748 1 87.88 98 PHE B N 1
ATOM 1677 C CA . PHE B 1 98 ? -8.875 -4.004 0.477 1 87.88 98 PHE B CA 1
ATOM 1678 C C . PHE B 1 98 ? -9.367 -2.562 0.567 1 87.88 98 PHE B C 1
ATOM 1680 O O . PHE B 1 98 ? -9.281 -1.811 -0.406 1 87.88 98 PHE B O 1
ATOM 1687 N N . SER B 1 99 ? -9.867 -2.225 1.733 1 89.69 99 SER B N 1
ATOM 1688 C CA . SER B 1 99 ? -10.219 -0.836 2.008 1 89.69 99 SER B CA 1
ATOM 1689 C C . SER B 1 99 ? -9.367 -0.259 3.133 1 89.69 99 SER B C 1
ATOM 1691 O O . SER B 1 99 ? -9.281 -0.844 4.215 1 89.69 99 SER B O 1
ATOM 1693 N N . ILE B 1 100 ? -8.75 0.798 2.791 1 90.56 100 ILE B N 1
ATOM 1694 C CA . ILE B 1 100 ? -7.906 1.464 3.779 1 90.56 100 ILE B CA 1
ATOM 1695 C C . ILE B 1 100 ? -8.477 2.844 4.098 1 90.56 100 ILE B C 1
ATOM 1697 O O . ILE B 1 100 ? -8.672 3.662 3.197 1 90.56 100 ILE B O 1
ATOM 1701 N N . SER B 1 101 ? -8.703 3.064 5.344 1 91.44 101 SER B N 1
ATOM 1702 C CA . SER B 1 101 ? -9.172 4.359 5.82 1 91.44 101 SER B CA 1
ATOM 1703 C C . SER B 1 101 ? -8.023 5.188 6.395 1 91.44 101 SER B C 1
ATOM 1705 O O . SER B 1 101 ? -7.262 4.703 7.23 1 91.44 101 SER B O 1
ATOM 1707 N N . LEU B 1 102 ? -7.945 6.355 5.82 1 91.56 102 LEU B N 1
ATOM 1708 C CA . LEU B 1 102 ? -6.996 7.355 6.301 1 91.56 102 LEU B CA 1
ATOM 1709 C C . LEU B 1 102 ? -7.719 8.484 7.027 1 91.56 102 LEU B C 1
ATOM 1711 O O . LEU B 1 102 ? -8.383 9.305 6.395 1 91.56 102 LEU B O 1
ATOM 1715 N N . ASP B 1 103 ? -7.633 8.523 8.359 1 89.25 103 ASP B N 1
ATOM 1716 C CA . ASP B 1 103 ? -8.344 9.539 9.125 1 89.25 103 ASP B CA 1
ATOM 1717 C C . ASP B 1 103 ? -7.602 9.859 10.43 1 89.25 103 ASP B C 1
ATOM 1719 O O . ASP B 1 103 ? -6.422 9.539 10.57 1 89.25 103 ASP B O 1
ATOM 1723 N N . GLY B 1 104 ? -8.258 10.633 11.203 1 84.75 104 GLY B N 1
ATOM 1724 C CA . GLY B 1 104 ? -7.641 11.055 12.445 1 84.75 104 GLY B CA 1
ATOM 1725 C C . GLY B 1 104 ? -7.332 9.891 13.375 1 84.75 104 GLY B C 1
ATOM 1726 O O . GLY B 1 104 ? -6.543 10.031 14.312 1 84.75 104 GLY B O 1
ATOM 1727 N N . ASP B 1 105 ? -7.902 8.742 13.164 1 80.94 105 ASP B N 1
ATOM 1728 C CA . ASP B 1 105 ? -7.66 7.551 13.977 1 80.94 105 ASP B CA 1
ATOM 1729 C C . ASP B 1 105 ? -6.492 6.738 13.422 1 80.94 105 ASP B C 1
ATOM 1731 O O . ASP B 1 105 ? -6.047 5.773 14.055 1 80.94 105 ASP B O 1
ATOM 1735 N N . GLY B 1 106 ? -5.973 7.254 12.289 1 83.38 106 GLY B N 1
ATOM 1736 C CA . GLY B 1 106 ? -4.824 6.582 11.703 1 83.38 106 GLY B CA 1
ATOM 1737 C C . GLY B 1 106 ? -5.148 5.883 10.391 1 83.38 106 GLY B C 1
ATOM 1738 O O . GLY B 1 106 ? -5.938 6.387 9.594 1 83.38 106 GLY B O 1
ATOM 1739 N N . ILE B 1 107 ? -4.316 4.789 10.211 1 89.25 107 ILE B N 1
ATOM 1740 C CA . ILE B 1 107 ? -4.469 3.99 9 1 89.25 107 ILE B CA 1
ATOM 1741 C C . ILE B 1 107 ? -5.094 2.641 9.352 1 89.25 107 ILE B C 1
ATOM 1743 O O . ILE B 1 107 ? -4.465 1.812 10.016 1 89.25 107 ILE B O 1
ATOM 1747 N N . GLU B 1 108 ? -6.289 2.406 8.922 1 85.75 108 GLU B N 1
ATOM 1748 C CA . GLU B 1 108 ? -6.996 1.175 9.258 1 85.75 108 GLU B CA 1
ATOM 1749 C C . GLU B 1 108 ? -7.445 0.433 8.008 1 85.75 108 GLU B C 1
ATOM 1751 O O . GLU B 1 108 ? -7.746 1.055 6.984 1 85.75 108 GLU B O 1
ATOM 1756 N N . THR B 1 109 ? -7.461 -0.877 8.07 1 84.81 109 THR B N 1
ATOM 1757 C CA . THR B 1 109 ? -7.828 -1.698 6.922 1 84.81 109 THR B CA 1
ATOM 1758 C C . THR B 1 109 ? -9.148 -2.418 7.172 1 84.81 109 THR B C 1
ATOM 1760 O O . THR B 1 109 ? -9.453 -2.801 8.305 1 84.81 109 THR B O 1
ATOM 1763 N N . ARG B 1 110 ? -9.922 -2.438 6.172 1 75.81 110 ARG B N 1
ATOM 1764 C CA . ARG B 1 110 ? -11.031 -3.383 6.07 1 75.81 110 ARG B CA 1
ATOM 1765 C C . ARG B 1 110 ? -10.883 -4.277 4.844 1 75.81 110 ARG B C 1
ATOM 1767 O O . ARG B 1 110 ? -10.578 -3.795 3.752 1 75.81 110 ARG B O 1
ATOM 1774 N N . VAL B 1 111 ? -10.836 -5.59 5.016 1 75.12 111 VAL B N 1
ATOM 1775 C CA . VAL B 1 111 ? -10.695 -6.543 3.918 1 75.12 111 VAL B CA 1
ATOM 1776 C C . VAL B 1 111 ? -12.039 -7.223 3.643 1 75.12 111 VAL B C 1
ATOM 1778 O O . VAL B 1 111 ? -12.75 -7.602 4.574 1 75.12 111 VAL B O 1
ATOM 1781 N N . ARG B 1 112 ? -12.445 -7.102 2.438 1 68.69 112 ARG B N 1
ATOM 1782 C CA . ARG B 1 112 ? -13.594 -7.887 1.99 1 68.69 112 ARG B CA 1
ATOM 1783 C C . ARG B 1 112 ? -13.164 -8.969 1.009 1 68.69 112 ARG B C 1
ATOM 1785 O O . ARG B 1 112 ? -12.477 -8.688 0.024 1 68.69 112 ARG B O 1
ATOM 1792 N N . ASP B 1 113 ? -13.242 -10.234 1.525 1 60.09 113 ASP B N 1
ATOM 1793 C CA . ASP B 1 113 ? -12.914 -11.352 0.638 1 60.09 113 ASP B CA 1
ATOM 1794 C C . ASP B 1 113 ? -13.984 -11.523 -0.434 1 60.09 113 ASP B C 1
ATOM 1796 O O . ASP B 1 113 ? -15.18 -11.328 -0.17 1 60.09 113 ASP B O 1
ATOM 1800 N N . GLY B 1 114 ? -13.656 -11.156 -1.639 1 54.28 114 GLY B N 1
ATOM 1801 C CA . GLY B 1 114 ? -14.594 -11.555 -2.682 1 54.28 114 GLY B CA 1
ATOM 1802 C C . GLY B 1 114 ? -14.828 -13.055 -2.732 1 54.28 114 GLY B C 1
ATOM 1803 O O . GLY B 1 114 ? -14.047 -13.789 -3.33 1 54.28 114 GLY B O 1
ATOM 1804 N N . GLY B 1 115 ? -15.234 -13.742 -1.733 1 45.25 115 GLY B N 1
ATOM 1805 C CA . GLY B 1 115 ? -15.578 -15.148 -1.902 1 45.25 115 GLY B CA 1
ATOM 1806 C C . GLY B 1 115 ? -16.234 -15.445 -3.234 1 45.25 115 GLY B C 1
ATOM 1807 O O . GLY B 1 115 ? -16.734 -14.531 -3.904 1 45.25 115 GLY B O 1
ATOM 1808 N N . ARG B 1 116 ? -15.727 -16.625 -3.814 1 41.09 116 ARG B N 1
ATOM 1809 C CA . ARG B 1 116 ? -16.375 -17.406 -4.863 1 41.09 116 ARG B CA 1
ATOM 1810 C C . ARG B 1 116 ? -17.891 -17.484 -4.629 1 41.09 116 ARG B C 1
ATOM 1812 O O . ARG B 1 116 ? -18.328 -17.938 -3.574 1 41.09 116 ARG B O 1
ATOM 1819 N N . SER B 1 117 ? -18.641 -16.484 -4.754 1 33.97 117 SER B N 1
ATOM 1820 C CA . SER B 1 117 ? -19.984 -16.984 -5.012 1 33.97 117 SER B CA 1
ATOM 1821 C C . SER B 1 117 ? -20.016 -17.844 -6.27 1 33.97 117 SER B C 1
ATOM 1823 O O . SER B 1 117 ? -19.359 -17.531 -7.262 1 33.97 117 SER B O 1
#

Organism: NCBI:txid1457250

Radius of gyration: 23.42 Å; Cα contacts (8 Å, |Δi|>4): 386; chains: 2; bounding box: 65×74×39 Å